Protein AF-A0A520HV69-F1 (afdb_monomer)

Radius of gyration: 28.77 Å; Cα contacts (8 Å, |Δi|>4): 321; chains: 1; bounding box: 74×54×95 Å

Structure (mmCIF, N/CA/C/O backbone):
data_AF-A0A520HV69-F1
#
_entry.id   AF-A0A520HV69-F1
#
loop_
_atom_site.group_PDB
_atom_site.id
_atom_site.type_symbol
_atom_site.label_atom_id
_atom_site.label_alt_id
_atom_site.label_comp_id
_atom_site.label_asym_id
_atom_site.label_entity_id
_atom_site.label_seq_id
_atom_site.pdbx_PDB_ins_code
_atom_site.Cartn_x
_atom_site.Cartn_y
_atom_site.Cartn_z
_atom_site.occupancy
_atom_site.B_iso_or_equiv
_atom_site.auth_seq_id
_atom_site.auth_comp_id
_atom_site.auth_asym_id
_atom_site.auth_atom_id
_atom_site.pdbx_PDB_model_num
ATOM 1 N N . MET A 1 1 ? -54.612 -39.527 77.925 1.00 41.59 1 MET A N 1
ATOM 2 C CA . MET A 1 1 ? -55.464 -39.018 76.829 1.00 41.59 1 MET A CA 1
ATOM 3 C C . MET A 1 1 ? -54.845 -37.714 76.358 1.00 41.59 1 MET A C 1
ATOM 5 O O . MET A 1 1 ? -54.619 -36.839 77.181 1.00 41.59 1 MET A O 1
ATOM 9 N N . ALA A 1 2 ? -54.404 -37.673 75.104 1.00 44.56 2 ALA A N 1
ATOM 10 C CA . ALA A 1 2 ? -53.531 -36.642 74.553 1.00 44.56 2 ALA A CA 1
ATOM 11 C C . ALA A 1 2 ? -54.328 -35.521 73.872 1.00 44.56 2 ALA A C 1
ATOM 13 O O . ALA A 1 2 ? -55.345 -35.797 73.246 1.00 44.56 2 ALA A O 1
ATOM 14 N N . ALA A 1 3 ? -53.800 -34.297 73.905 1.00 40.84 3 ALA A N 1
ATOM 15 C CA . ALA A 1 3 ? -54.051 -33.293 72.876 1.00 40.84 3 ALA A CA 1
ATOM 16 C C . ALA A 1 3 ? -52.837 -32.353 72.799 1.00 40.84 3 ALA A C 1
ATOM 18 O O . ALA A 1 3 ? -52.581 -31.576 73.715 1.00 40.84 3 ALA A O 1
ATOM 19 N N . LYS A 1 4 ? -52.053 -32.462 71.721 1.00 40.62 4 LYS A N 1
ATOM 20 C CA . LYS A 1 4 ? -51.052 -31.461 71.327 1.00 40.62 4 LYS A CA 1
ATOM 21 C C . LYS A 1 4 ? -51.631 -30.699 70.138 1.00 40.62 4 LYS A C 1
ATOM 23 O O . LYS A 1 4 ? -51.860 -31.302 69.094 1.00 40.62 4 LYS A O 1
ATOM 28 N N . SER A 1 5 ? -51.878 -29.402 70.305 1.00 41.56 5 SER A N 1
ATOM 29 C CA . SER A 1 5 ? -52.302 -28.514 69.219 1.00 41.56 5 SER A CA 1
ATOM 30 C C . SER A 1 5 ? -51.112 -28.191 68.317 1.00 41.56 5 SER A C 1
ATOM 32 O O . SER A 1 5 ? -50.115 -27.642 68.780 1.00 41.56 5 SER A O 1
ATOM 34 N N . ALA A 1 6 ? -51.218 -28.532 67.034 1.00 44.00 6 ALA A N 1
ATOM 35 C CA . ALA A 1 6 ? -50.266 -28.135 66.005 1.00 44.00 6 ALA A CA 1
ATOM 36 C C . ALA A 1 6 ? -50.720 -26.805 65.384 1.00 44.00 6 ALA A C 1
ATOM 38 O O . ALA A 1 6 ? -51.811 -26.715 64.825 1.00 44.00 6 ALA A O 1
ATOM 39 N N . PHE A 1 7 ? -49.889 -25.770 65.498 1.00 41.25 7 PHE A N 1
ATOM 40 C CA . PHE A 1 7 ? -50.081 -24.487 64.822 1.00 41.25 7 PHE A CA 1
ATOM 41 C C . PHE A 1 7 ? -49.534 -24.607 63.391 1.00 41.25 7 PHE A C 1
ATOM 43 O O . PHE A 1 7 ? -48.348 -24.873 63.204 1.00 41.25 7 PHE A O 1
ATOM 50 N N . CYS A 1 8 ? -50.391 -24.443 62.383 1.00 35.84 8 CYS A N 1
ATOM 51 C CA . CYS A 1 8 ? -49.996 -24.413 60.974 1.00 35.84 8 CYS A CA 1
ATOM 52 C C . CYS A 1 8 ? -49.743 -22.956 60.564 1.00 35.84 8 CYS A C 1
ATOM 54 O O . CYS A 1 8 ? -50.676 -22.156 60.525 1.00 35.84 8 CYS A O 1
ATOM 56 N N . LEU A 1 9 ? -48.488 -22.604 60.275 1.00 42.06 9 LEU A N 1
ATOM 57 C CA . LEU A 1 9 ? -48.132 -21.314 59.685 1.00 42.06 9 LEU A CA 1
ATOM 58 C C . LEU A 1 9 ? -48.321 -21.410 58.163 1.00 42.06 9 LEU A C 1
ATOM 60 O O . LEU A 1 9 ? -47.568 -22.107 57.487 1.00 42.06 9 LEU A O 1
ATOM 64 N N . ILE A 1 10 ? -49.328 -20.726 57.621 1.00 47.38 10 ILE A N 1
ATOM 65 C CA . ILE A 1 10 ? -49.495 -20.565 56.171 1.00 47.38 10 ILE A CA 1
ATOM 66 C C . ILE A 1 10 ? -48.652 -19.359 55.751 1.00 47.38 10 ILE A C 1
ATOM 68 O O . ILE A 1 10 ? -48.989 -18.221 56.067 1.00 47.38 10 ILE A O 1
ATOM 72 N N . ALA A 1 11 ? -47.540 -19.612 55.062 1.00 46.84 11 ALA A N 1
ATOM 73 C CA . ALA A 1 11 ? -46.733 -18.571 54.437 1.00 46.84 11 ALA A CA 1
ATOM 74 C C . ALA A 1 11 ? -47.332 -18.222 53.065 1.00 46.84 11 ALA A C 1
ATOM 76 O O . ALA A 1 11 ? -47.240 -18.997 52.114 1.00 46.84 11 ALA A O 1
ATOM 77 N N . THR A 1 12 ? -47.971 -17.060 52.962 1.00 50.19 12 THR A N 1
ATOM 78 C CA . THR A 1 12 ? -48.458 -16.493 51.701 1.00 50.19 12 THR A CA 1
ATOM 79 C C . THR A 1 12 ? -47.294 -15.876 50.922 1.00 50.19 12 THR A C 1
ATOM 81 O O . THR A 1 12 ? -46.752 -14.840 51.303 1.00 50.19 12 THR A O 1
ATOM 84 N N . LEU A 1 13 ? -46.907 -16.512 49.813 1.00 45.88 13 LEU A N 1
ATOM 85 C CA . LEU A 1 13 ? -45.966 -15.953 48.840 1.00 45.88 13 LEU A CA 1
ATOM 86 C C . LEU A 1 13 ? -46.672 -14.851 48.027 1.00 45.88 13 LEU A C 1
ATOM 88 O O . LEU A 1 13 ? -47.552 -15.142 47.217 1.00 45.88 13 LEU A O 1
ATOM 92 N N . LEU A 1 14 ? -46.290 -13.588 48.223 1.00 50.81 14 LEU A N 1
ATOM 93 C CA . LEU A 1 14 ? -46.675 -12.490 47.332 1.00 50.81 14 LEU A CA 1
ATOM 94 C C . LEU A 1 14 ? -45.776 -12.515 46.088 1.00 50.81 14 LEU A C 1
ATOM 96 O O . LEU A 1 14 ? -44.613 -12.126 46.148 1.00 50.81 14 LEU A O 1
ATOM 100 N N . ALA A 1 15 ? -46.319 -12.973 44.961 1.00 54.28 15 ALA A N 1
ATOM 101 C CA . ALA A 1 15 ? -45.674 -12.849 43.658 1.00 54.28 15 ALA A CA 1
ATOM 102 C C . ALA A 1 15 ? -45.823 -11.406 43.148 1.00 54.28 15 ALA A C 1
ATOM 104 O O . ALA A 1 15 ? -46.900 -10.994 42.719 1.00 54.28 15 ALA A O 1
ATOM 105 N N . SER A 1 16 ? -44.747 -10.622 43.205 1.00 55.72 16 SER A N 1
ATOM 106 C CA . SER A 1 16 ? -44.674 -9.304 42.577 1.00 55.72 16 SER A CA 1
ATOM 107 C C . SER A 1 16 ? -44.367 -9.454 41.085 1.00 55.72 16 SER A C 1
ATOM 109 O O . SER A 1 16 ? -43.261 -9.807 40.681 1.00 55.72 16 SER A O 1
ATOM 111 N N . THR A 1 17 ? -45.351 -9.177 40.231 1.00 58.78 17 THR A N 1
ATOM 112 C CA . THR A 1 17 ? -45.145 -9.055 38.783 1.00 58.78 17 THR A CA 1
ATOM 113 C C . THR A 1 17 ? -44.530 -7.691 38.478 1.00 58.78 17 THR A C 1
ATOM 115 O O . THR A 1 17 ? -45.244 -6.697 38.340 1.00 58.78 17 THR A O 1
ATOM 118 N N . ALA A 1 18 ? -43.201 -7.618 38.404 1.00 63.69 18 ALA A N 1
ATOM 119 C CA . ALA A 1 18 ? -42.524 -6.444 37.865 1.00 63.69 18 ALA A CA 1
ATOM 120 C C . ALA A 1 18 ? -42.706 -6.402 36.332 1.00 63.69 18 ALA A C 1
ATOM 122 O O . ALA A 1 18 ? -42.534 -7.435 35.679 1.00 63.69 18 ALA A O 1
ATOM 123 N N . PRO A 1 19 ? -43.044 -5.248 35.729 1.00 60.81 19 PRO A N 1
ATOM 124 C CA . PRO A 1 19 ? -43.100 -5.128 34.280 1.00 60.81 19 PRO A CA 1
ATOM 125 C C . PRO A 1 19 ? -41.678 -5.233 33.716 1.00 60.81 19 PRO A C 1
ATOM 127 O O . PRO A 1 19 ? -40.784 -4.476 34.094 1.00 60.81 19 PRO A O 1
ATOM 130 N N . ALA A 1 20 ? -41.462 -6.187 32.812 1.00 60.44 20 ALA A N 1
ATOM 131 C CA . ALA A 1 20 ? -40.220 -6.301 32.063 1.00 60.44 20 ALA A CA 1
ATOM 132 C C . ALA A 1 20 ? -40.137 -5.139 31.062 1.00 60.44 20 ALA A C 1
ATOM 134 O O . ALA A 1 20 ? -40.767 -5.160 30.006 1.00 60.44 20 ALA A O 1
ATOM 135 N N . ILE A 1 21 ? -39.376 -4.100 31.406 1.00 65.12 21 ILE A N 1
ATOM 136 C CA . ILE A 1 21 ? -38.996 -3.055 30.457 1.00 65.12 21 ILE A CA 1
ATOM 137 C C . ILE A 1 21 ? -37.977 -3.688 29.506 1.00 65.12 21 ILE A C 1
ATOM 139 O O . ILE A 1 21 ? -36.861 -4.009 29.914 1.00 65.12 21 ILE A O 1
ATOM 143 N N . ALA A 1 22 ? -38.371 -3.906 28.251 1.00 57.81 22 ALA A N 1
ATOM 144 C CA . ALA A 1 22 ? -37.464 -4.364 27.208 1.00 57.81 22 ALA A CA 1
ATOM 145 C C . ALA A 1 22 ? -36.341 -3.329 27.037 1.00 57.81 22 ALA A C 1
ATOM 147 O O . ALA A 1 22 ? -36.571 -2.219 26.556 1.00 57.81 22 ALA A O 1
ATOM 148 N N . GLN A 1 23 ? -35.127 -3.677 27.464 1.00 62.50 23 GLN A N 1
ATOM 149 C CA . GLN A 1 23 ? -33.943 -2.876 27.189 1.00 62.50 23 GLN A CA 1
ATOM 150 C C . GLN A 1 23 ? -33.673 -2.948 25.686 1.00 62.50 23 GLN A C 1
ATOM 152 O O . GLN A 1 23 ? -33.268 -3.987 25.169 1.00 62.50 23 GLN A O 1
ATOM 157 N N . THR A 1 24 ? -33.911 -1.853 24.965 1.00 60.47 24 THR A N 1
ATOM 158 C CA . THR A 1 24 ? -33.401 -1.702 23.603 1.00 60.47 24 THR A CA 1
ATOM 159 C C . THR A 1 24 ? -31.881 -1.747 23.683 1.00 60.47 24 THR A C 1
ATOM 161 O O . THR A 1 24 ? -31.271 -0.826 24.231 1.00 60.47 24 THR A O 1
ATOM 164 N N . SER A 1 25 ? -31.265 -2.824 23.191 1.00 67.62 25 SER A N 1
ATOM 165 C CA . SER A 1 25 ? -29.809 -2.908 23.109 1.00 67.62 25 SER A CA 1
ATOM 166 C C . SER A 1 25 ? -29.291 -1.690 22.336 1.00 67.62 25 SER A C 1
ATOM 168 O O . SER A 1 25 ? -29.825 -1.398 21.259 1.00 67.62 25 SER A O 1
ATOM 170 N N . PRO A 1 26 ? -28.297 -0.947 22.856 1.00 65.81 26 PRO A N 1
ATOM 171 C CA . PRO A 1 26 ? -27.706 0.144 22.100 1.00 65.81 26 PRO A CA 1
ATOM 172 C C . PRO A 1 26 ? -27.184 -0.413 20.773 1.00 65.81 26 PRO A C 1
ATOM 174 O O . PRO A 1 26 ? -26.524 -1.453 20.739 1.00 65.81 26 PRO A O 1
ATOM 177 N N . ARG A 1 27 ? -27.524 0.261 19.667 1.00 61.12 27 ARG A N 1
ATOM 178 C CA . ARG A 1 27 ? -27.014 -0.085 18.338 1.00 61.12 27 ARG A CA 1
ATOM 179 C C . ARG A 1 27 ? -25.490 -0.063 18.411 1.00 61.12 27 ARG A C 1
ATOM 181 O O . ARG A 1 27 ? -24.919 0.971 18.753 1.00 61.12 27 ARG A O 1
ATOM 188 N N . ALA A 1 28 ? -24.856 -1.197 18.119 1.00 65.81 28 ALA A N 1
ATOM 189 C CA . ALA A 1 28 ? -23.404 -1.269 18.070 1.00 65.81 28 ALA A CA 1
ATOM 190 C C . ALA A 1 28 ? -22.884 -0.198 17.092 1.00 65.81 28 ALA A C 1
ATOM 192 O O . ALA A 1 28 ? -23.477 -0.031 16.016 1.00 65.81 28 ALA A O 1
ATOM 193 N N . PRO A 1 29 ? -21.835 0.560 17.459 1.00 69.38 29 PRO A N 1
ATOM 194 C CA . PRO A 1 29 ? -21.239 1.533 16.555 1.00 69.38 29 PRO A CA 1
ATOM 195 C C . PRO A 1 29 ? -20.810 0.828 15.265 1.00 69.38 29 PRO A C 1
ATOM 197 O O . PRO A 1 29 ? -20.297 -0.291 15.304 1.00 69.38 29 PRO A O 1
ATOM 200 N N . SER A 1 30 ? -21.060 1.460 14.116 1.00 79.38 30 SER A N 1
ATOM 201 C CA . SER A 1 30 ? -20.649 0.905 12.828 1.00 79.38 30 SER A CA 1
ATOM 202 C C . SER A 1 30 ? -19.134 0.756 12.794 1.00 79.38 30 SER A C 1
ATOM 204 O O . SER A 1 30 ? -18.410 1.707 13.083 1.00 79.38 30 SER A O 1
ATOM 206 N N . THR A 1 31 ? -18.660 -0.411 12.380 1.00 85.12 31 THR A N 1
ATOM 207 C CA . THR A 1 31 ? -17.238 -0.671 12.119 1.00 85.12 31 THR A CA 1
ATOM 208 C C . THR A 1 31 ? -16.837 -0.288 10.694 1.00 85.12 31 THR A C 1
ATOM 210 O O . THR A 1 31 ? -15.764 -0.667 10.236 1.00 85.12 31 THR A O 1
ATOM 213 N N . ASP A 1 32 ? -17.713 0.410 9.969 1.00 93.94 32 ASP A N 1
ATOM 214 C CA . ASP A 1 32 ? -17.461 0.836 8.599 1.00 93.94 32 ASP A CA 1
ATOM 215 C C . ASP A 1 32 ? -16.426 1.957 8.560 1.00 93.94 32 ASP A C 1
ATOM 217 O O . ASP A 1 32 ? -16.482 2.907 9.342 1.00 93.94 32 ASP A O 1
ATOM 221 N N . LEU A 1 33 ? -15.506 1.855 7.606 1.00 95.25 33 LEU A N 1
ATOM 222 C CA . LEU A 1 33 ? -14.480 2.857 7.379 1.00 95.25 33 LEU A CA 1
ATOM 223 C C . LEU A 1 33 ? -15.044 4.053 6.610 1.00 95.25 33 LEU A C 1
ATOM 225 O O . LEU A 1 33 ? -15.752 3.920 5.603 1.00 95.25 33 LEU A O 1
ATOM 229 N N . THR A 1 34 ? -14.651 5.247 7.035 1.00 95.50 34 THR A N 1
ATOM 230 C CA . THR A 1 34 ? -14.945 6.512 6.360 1.00 95.50 34 THR A CA 1
ATOM 231 C C . THR A 1 34 ? -13.661 7.237 5.999 1.00 95.50 34 THR A C 1
ATOM 233 O O . THR A 1 34 ? -12.704 7.212 6.761 1.00 95.50 34 THR A O 1
ATOM 236 N N . LEU A 1 35 ? -13.626 7.889 4.836 1.00 96.81 35 LEU A N 1
ATOM 237 C CA . LEU A 1 35 ? -12.530 8.791 4.492 1.00 96.81 35 LEU A CA 1
ATOM 238 C C . LEU A 1 35 ? -12.720 10.106 5.253 1.00 96.81 35 LEU A C 1
ATOM 240 O O . LEU A 1 35 ? -13.784 10.717 5.148 1.00 96.81 35 LEU A O 1
ATOM 244 N N . ASN A 1 36 ? -11.700 10.546 5.982 1.00 95.75 36 ASN A N 1
ATOM 245 C CA . ASN A 1 36 ? -11.765 11.774 6.766 1.00 95.75 36 ASN A CA 1
ATOM 246 C C . ASN A 1 36 ? -11.154 12.985 6.047 1.00 95.75 36 ASN A C 1
ATOM 248 O O . ASN A 1 36 ? -10.586 12.879 4.958 1.00 95.75 36 ASN A O 1
ATOM 252 N N . ALA A 1 37 ? -11.243 14.155 6.684 1.00 95.88 37 ALA A N 1
ATOM 253 C CA . ALA A 1 37 ? -10.727 15.410 6.136 1.00 95.88 37 ALA A CA 1
ATOM 254 C C . ALA A 1 37 ? -9.195 15.435 5.972 1.00 95.88 37 ALA A C 1
ATOM 256 O O . ALA A 1 37 ? -8.684 16.153 5.117 1.00 95.88 37 ALA A O 1
ATOM 257 N N . ALA A 1 38 ? -8.462 14.639 6.757 1.00 95.69 38 ALA A N 1
ATOM 258 C CA . ALA A 1 38 ? -7.017 14.466 6.611 1.00 95.69 38 ALA A CA 1
ATOM 259 C C . ALA A 1 38 ? -6.647 13.494 5.470 1.00 95.69 38 ALA A C 1
ATOM 261 O O . ALA A 1 38 ? -5.472 13.328 5.143 1.00 95.69 38 ALA A O 1
ATOM 262 N N . GLY A 1 39 ? -7.641 12.868 4.833 1.00 96.38 39 GLY A N 1
ATOM 263 C CA . GLY A 1 39 ? -7.466 12.055 3.641 1.00 96.38 39 GLY A CA 1
ATOM 264 C C . GLY A 1 39 ? -7.015 10.622 3.909 1.00 96.38 39 GLY A C 1
ATOM 265 O O . GLY A 1 39 ? -6.366 10.041 3.040 1.00 96.38 39 GLY A O 1
ATOM 266 N N . TYR A 1 40 ? -7.330 10.047 5.070 1.00 97.19 40 TYR A N 1
ATOM 267 C CA . TYR A 1 40 ? -7.136 8.622 5.365 1.00 97.19 40 TYR A CA 1
ATOM 268 C C . TYR A 1 40 ? -8.440 7.970 5.838 1.00 97.19 40 TYR A C 1
ATOM 270 O O . TYR A 1 40 ? -9.408 8.664 6.157 1.00 97.19 40 TYR A O 1
ATOM 278 N N . TYR A 1 41 ? -8.489 6.636 5.842 1.00 97.88 41 TYR A N 1
ATOM 279 C CA . TYR A 1 41 ? -9.678 5.920 6.297 1.00 97.88 41 TYR A CA 1
ATOM 280 C C . TYR A 1 41 ? -9.669 5.767 7.815 1.00 97.88 41 TYR A C 1
ATOM 282 O O . TYR A 1 41 ? -8.648 5.406 8.398 1.00 97.88 41 TYR A O 1
ATOM 290 N N . GLU A 1 42 ? -10.810 5.993 8.451 1.00 97.06 42 GLU A N 1
ATOM 291 C CA . GLU A 1 42 ? -10.991 5.858 9.892 1.00 97.06 42 GLU A CA 1
ATOM 292 C C . GLU A 1 42 ? -12.285 5.123 10.238 1.00 97.06 42 GLU A C 1
ATOM 294 O O . GLU A 1 42 ? -13.290 5.229 9.536 1.00 97.06 42 GLU A O 1
ATOM 299 N N . ALA A 1 43 ? -12.233 4.375 11.330 1.00 95.94 43 ALA A N 1
ATOM 300 C CA . ALA A 1 43 ? -13.348 3.747 12.022 1.00 95.94 43 ALA A CA 1
ATOM 301 C C . ALA A 1 43 ? -13.036 3.770 13.533 1.00 95.94 43 ALA A C 1
ATOM 303 O O . ALA A 1 43 ? -11.899 4.068 13.921 1.00 95.94 43 ALA A O 1
ATOM 304 N N . PRO A 1 44 ? -13.999 3.460 14.421 1.00 94.38 44 PRO A N 1
ATOM 305 C CA . PRO A 1 44 ? -13.711 3.338 15.845 1.00 94.38 44 PRO A CA 1
ATOM 306 C C . PRO A 1 44 ? -12.499 2.426 16.102 1.00 94.38 44 PRO A C 1
ATOM 308 O O . PRO A 1 44 ? -12.508 1.254 15.736 1.00 94.38 44 PRO A O 1
ATOM 311 N N . ALA A 1 45 ? -11.458 2.988 16.725 1.00 92.31 45 ALA A N 1
ATOM 312 C CA . ALA A 1 45 ? -10.192 2.321 17.043 1.00 92.31 45 ALA A CA 1
ATOM 313 C C . ALA A 1 45 ? -9.395 1.749 15.848 1.00 92.31 45 ALA A C 1
ATOM 315 O O . ALA A 1 45 ? -8.522 0.910 16.070 1.00 92.31 45 ALA A O 1
ATOM 316 N N . ALA A 1 46 ? -9.641 2.200 14.614 1.00 94.56 46 ALA A N 1
ATOM 317 C CA . ALA A 1 46 ? -8.883 1.769 13.441 1.00 94.56 46 ALA A CA 1
ATOM 318 C C . ALA A 1 46 ? -8.640 2.920 12.456 1.00 94.56 46 ALA A C 1
ATOM 320 O O . ALA A 1 46 ? -9.563 3.652 12.095 1.00 94.56 46 ALA A O 1
ATOM 321 N N . ASN A 1 47 ? -7.410 3.044 11.961 1.00 96.88 47 ASN A N 1
ATOM 322 C CA . ASN A 1 47 ? -7.053 3.946 10.873 1.00 96.88 47 ASN A CA 1
ATOM 323 C C . ASN A 1 47 ? -6.257 3.192 9.810 1.00 96.88 47 ASN A C 1
ATOM 325 O O . ASN A 1 47 ? -5.355 2.424 10.137 1.00 96.88 47 ASN A O 1
ATOM 329 N N . VAL A 1 48 ? -6.556 3.457 8.540 1.00 97.19 48 VAL A N 1
ATOM 330 C CA . VAL A 1 48 ? -5.758 2.982 7.406 1.00 97.19 48 VAL A CA 1
ATOM 331 C C . VAL A 1 48 ? -5.224 4.193 6.662 1.00 97.19 48 VAL A C 1
ATOM 333 O O . VAL A 1 48 ? -5.964 4.921 5.994 1.00 97.19 48 VAL A O 1
ATOM 336 N N . LEU A 1 49 ? -3.924 4.416 6.813 1.00 97.38 49 LEU A N 1
ATOM 337 C CA . LEU A 1 49 ? -3.191 5.488 6.165 1.00 97.38 49 LEU A CA 1
ATOM 338 C C . LEU A 1 49 ? -2.683 4.939 4.837 1.00 97.38 49 LEU A C 1
ATOM 340 O O . LEU A 1 49 ? -2.085 3.872 4.786 1.00 97.38 49 LEU A O 1
ATOM 344 N N . VAL A 1 50 ? -2.937 5.655 3.748 1.00 97.38 50 VAL A N 1
ATOM 345 C CA . VAL A 1 50 ? -2.495 5.246 2.411 1.00 97.38 50 VAL A CA 1
ATOM 346 C C . VAL A 1 50 ? -1.609 6.352 1.894 1.00 97.38 50 VAL A C 1
ATOM 348 O O . VAL A 1 50 ? -2.115 7.369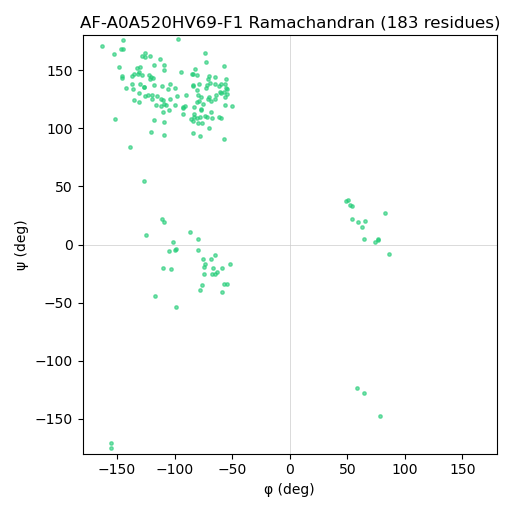 1.419 1.00 97.38 50 VAL A O 1
ATOM 351 N N . PHE A 1 51 ? -0.300 6.168 2.059 1.00 95.94 51 PHE A N 1
ATOM 352 C CA . PHE A 1 51 ? 0.749 7.131 1.731 1.00 95.94 51 PHE A CA 1
ATOM 353 C C . PHE A 1 51 ? 0.463 8.515 2.340 1.00 95.94 51 PHE A C 1
ATOM 355 O O . PHE A 1 51 ? 0.648 9.547 1.699 1.00 95.94 51 PHE A O 1
ATOM 362 N N . SER A 1 52 ? -0.074 8.531 3.566 1.00 94.62 52 SER A N 1
ATOM 363 C CA . SER A 1 52 ? -0.299 9.765 4.336 1.00 94.62 52 SER A CA 1
ATOM 364 C C . SER A 1 52 ? 1.009 10.330 4.890 1.00 94.62 52 SER A C 1
ATOM 366 O O . SER A 1 52 ? 1.114 11.529 5.122 1.00 94.62 52 SER A O 1
ATOM 368 N N . ASN A 1 53 ? 1.998 9.455 5.071 1.00 89.19 53 ASN A N 1
ATOM 369 C CA . ASN A 1 53 ? 3.384 9.792 5.339 1.00 89.19 53 ASN A CA 1
ATOM 370 C C . ASN A 1 53 ? 4.210 9.451 4.097 1.00 89.19 53 ASN A C 1
ATOM 372 O O . ASN A 1 53 ? 3.868 8.527 3.355 1.00 89.19 53 ASN A O 1
ATOM 376 N N . TRP A 1 54 ? 5.293 10.190 3.877 1.00 86.62 54 TRP A N 1
ATOM 377 C CA . TRP A 1 54 ? 6.274 9.876 2.849 1.00 86.62 54 TRP A CA 1
ATOM 378 C C . TRP A 1 54 ? 7.668 10.267 3.326 1.00 86.62 54 TRP A C 1
ATOM 380 O O . TRP A 1 54 ? 7.836 11.287 3.992 1.00 86.62 54 TRP A O 1
ATOM 390 N N . TYR A 1 55 ? 8.656 9.458 2.966 1.00 76.12 55 TYR A N 1
ATOM 391 C CA . TYR A 1 55 ? 10.069 9.747 3.163 1.00 76.12 55 TYR A CA 1
ATOM 392 C C . TYR A 1 55 ? 10.766 9.763 1.801 1.00 76.12 55 TYR A C 1
ATOM 394 O O . TYR A 1 55 ? 10.429 8.980 0.913 1.00 76.12 55 TYR A O 1
ATOM 402 N N . ASP A 1 56 ? 11.742 10.646 1.620 1.00 65.81 56 ASP A N 1
ATOM 403 C CA . ASP A 1 56 ? 12.604 10.673 0.444 1.00 65.81 56 ASP A CA 1
ATOM 404 C C . ASP A 1 56 ? 14.093 10.619 0.835 1.00 65.81 56 ASP A C 1
ATOM 406 O O . ASP A 1 56 ? 14.490 10.817 1.987 1.00 65.81 56 ASP A O 1
ATOM 410 N N . GLY A 1 57 ? 14.937 10.252 -0.131 1.00 67.00 57 GLY A N 1
ATOM 411 C CA . GLY A 1 57 ? 16.392 10.275 0.024 1.00 67.00 57 GLY A CA 1
ATOM 412 C C . GLY A 1 57 ? 16.944 9.306 1.079 1.00 67.00 57 GLY A C 1
ATOM 413 O O . GLY A 1 57 ? 16.692 8.105 1.037 1.00 67.00 57 GLY A O 1
ATOM 414 N N . LEU A 1 58 ? 17.756 9.831 2.003 1.00 65.12 58 LEU A N 1
ATOM 415 C CA . LEU A 1 58 ? 18.570 9.054 2.955 1.00 65.12 58 LEU A CA 1
ATOM 416 C C . LEU A 1 58 ? 17.754 8.305 4.023 1.00 65.12 58 LEU A C 1
ATOM 418 O O . LEU A 1 58 ? 18.296 7.447 4.713 1.00 65.12 58 LEU A O 1
ATOM 422 N N . PHE A 1 59 ? 16.464 8.615 4.145 1.00 68.19 59 PHE A N 1
ATOM 423 C CA . PHE A 1 59 ? 15.542 8.023 5.115 1.00 68.19 59 PHE A CA 1
ATOM 424 C C . PHE A 1 59 ? 14.497 7.124 4.443 1.00 68.19 59 PHE A C 1
ATOM 426 O O . PHE A 1 59 ? 13.449 6.832 5.021 1.00 68.19 59 PHE A O 1
ATOM 433 N N . ALA A 1 60 ? 14.811 6.637 3.237 1.00 65.31 60 ALA A N 1
ATOM 434 C CA . ALA A 1 60 ? 14.032 5.653 2.486 1.00 65.31 60 ALA A CA 1
ATOM 435 C C . ALA A 1 60 ? 13.680 4.382 3.285 1.00 65.31 60 ALA A C 1
ATOM 437 O O . ALA A 1 60 ? 12.775 3.635 2.920 1.00 65.31 60 ALA A O 1
ATOM 438 N N . ASP A 1 61 ? 14.383 4.150 4.392 1.00 66.25 61 ASP A N 1
ATOM 439 C CA . ASP A 1 61 ? 14.200 2.997 5.257 1.00 66.25 61 ASP A CA 1
ATOM 440 C C . ASP A 1 61 ? 13.564 3.324 6.616 1.00 66.25 61 ASP A C 1
ATOM 442 O O . ASP A 1 61 ? 13.652 2.544 7.554 1.00 66.25 61 ASP A O 1
ATOM 446 N N . SER A 1 62 ? 12.885 4.468 6.753 1.00 73.81 62 SER A N 1
ATOM 447 C CA . SER A 1 62 ? 12.245 4.858 8.028 1.00 73.81 62 SER A CA 1
ATOM 448 C C . SER A 1 62 ? 11.109 3.924 8.468 1.00 73.81 62 SER A C 1
ATOM 450 O O . SER A 1 62 ? 10.573 4.078 9.560 1.00 73.81 62 SER A O 1
ATOM 452 N N . LYS A 1 63 ? 10.692 2.997 7.597 1.00 78.56 63 LYS A N 1
ATOM 453 C CA . LYS A 1 63 ? 9.598 2.035 7.794 1.00 78.56 63 LYS A CA 1
ATOM 454 C C . LYS A 1 63 ? 8.232 2.647 8.183 1.00 78.56 63 LYS A C 1
ATOM 456 O O . LYS A 1 63 ? 7.390 1.951 8.741 1.00 78.56 63 LYS A O 1
ATOM 461 N N . ILE A 1 64 ? 8.001 3.930 7.878 1.00 83.12 64 ILE A N 1
ATOM 462 C CA . ILE A 1 64 ? 6.785 4.704 8.219 1.00 83.12 64 ILE A CA 1
ATOM 463 C C . ILE A 1 64 ? 6.132 5.376 6.991 1.00 83.12 64 ILE A C 1
ATOM 465 O O . ILE A 1 64 ? 5.991 6.596 6.932 1.00 83.12 64 ILE A O 1
ATOM 469 N N . SER A 1 65 ? 5.812 4.596 5.958 1.00 89.25 65 SER A N 1
ATOM 470 C CA . SER A 1 65 ? 5.154 5.070 4.726 1.00 89.25 65 SER A CA 1
ATOM 471 C C . SER A 1 65 ? 4.392 3.920 4.054 1.00 89.25 65 SER A C 1
ATOM 473 O O . SER A 1 65 ? 4.339 2.814 4.590 1.00 89.25 65 SER A O 1
ATOM 475 N N . GLY A 1 66 ? 3.824 4.158 2.873 1.00 93.69 66 GLY A N 1
ATOM 476 C CA . GLY A 1 66 ? 3.033 3.185 2.123 1.00 93.69 66 GLY A CA 1
ATOM 477 C C . GLY A 1 66 ? 1.623 3.050 2.686 1.00 93.69 66 GLY A C 1
ATOM 478 O O . GLY A 1 66 ? 1.046 4.020 3.183 1.00 93.69 66 GLY A O 1
ATOM 479 N N . VAL A 1 67 ? 1.048 1.852 2.604 1.00 96.44 67 VAL A N 1
ATOM 480 C CA . VAL A 1 67 ? -0.152 1.513 3.378 1.00 96.44 67 VAL A CA 1
ATOM 481 C C . VAL A 1 67 ? 0.252 1.167 4.806 1.00 96.44 67 VAL A C 1
ATOM 483 O O . VAL A 1 67 ? 1.128 0.332 5.032 1.00 96.44 67 VAL A O 1
ATOM 486 N N . GLU A 1 68 ? -0.409 1.808 5.761 1.00 95.31 68 GLU A N 1
ATOM 487 C CA . GLU A 1 68 ? -0.169 1.644 7.188 1.00 95.31 68 GLU A CA 1
ATOM 488 C C . GLU A 1 68 ? -1.494 1.441 7.915 1.00 95.31 68 GLU A C 1
ATOM 490 O O . GLU A 1 68 ? -2.519 2.018 7.540 1.00 95.31 68 GLU A O 1
ATOM 495 N N . ILE A 1 69 ? -1.470 0.639 8.976 1.00 94.75 69 ILE A N 1
ATOM 496 C CA . ILE A 1 69 ? -2.646 0.367 9.799 1.00 94.75 69 ILE A CA 1
ATOM 497 C C . ILE A 1 69 ? -2.325 0.738 11.240 1.00 94.75 69 ILE A C 1
ATOM 499 O O . ILE A 1 69 ? -1.314 0.304 11.798 1.00 94.75 69 ILE A O 1
ATOM 503 N N . ILE A 1 70 ? -3.200 1.544 11.835 1.00 93.50 70 ILE A N 1
ATOM 504 C CA . ILE A 1 70 ? -3.202 1.847 13.262 1.00 93.50 70 ILE A CA 1
ATOM 505 C C . ILE A 1 70 ? -4.448 1.208 13.858 1.00 93.50 70 ILE A C 1
ATOM 507 O O . ILE A 1 70 ? -5.556 1.474 13.398 1.00 93.50 70 ILE A O 1
ATOM 511 N N . GLN A 1 71 ? -4.273 0.381 14.879 1.00 91.25 71 GLN A N 1
ATOM 512 C CA . GLN A 1 71 ? -5.358 -0.256 15.609 1.00 91.25 71 GLN A CA 1
ATOM 513 C C . GLN A 1 71 ? -5.196 0.049 17.096 1.00 91.25 71 GLN A C 1
ATOM 515 O O . GLN A 1 71 ? -4.131 -0.152 17.666 1.00 91.25 71 GLN A O 1
ATOM 520 N N . GLN A 1 72 ? -6.256 0.559 17.727 1.00 91.00 72 GLN A N 1
ATOM 521 C CA . GLN A 1 72 ? -6.274 0.919 19.153 1.00 91.00 72 GLN A CA 1
ATOM 522 C C . GLN A 1 72 ? -5.138 1.875 19.571 1.00 91.00 72 GLN A C 1
ATOM 524 O O . GLN A 1 72 ? -4.659 1.825 20.697 1.00 91.00 72 GLN A O 1
ATOM 529 N N . GLY A 1 73 ? -4.736 2.775 18.668 1.00 90.38 73 GLY A N 1
ATOM 530 C CA . GLY A 1 73 ? -3.656 3.739 18.900 1.00 90.38 73 GLY A CA 1
ATOM 531 C C . GLY A 1 73 ? -2.254 3.211 18.588 1.00 90.38 73 GLY A C 1
ATOM 532 O O . GLY A 1 73 ? -1.324 4.009 18.521 1.00 90.38 73 GLY A O 1
ATOM 533 N N . GLU A 1 74 ? -2.109 1.916 18.309 1.00 90.12 74 GLU A N 1
ATOM 534 C CA . GLU A 1 74 ? -0.832 1.288 17.977 1.00 90.12 74 GLU A CA 1
ATOM 535 C C . GLU A 1 74 ? -0.686 1.105 16.467 1.00 90.12 74 GLU A C 1
ATOM 537 O O . GLU A 1 74 ? -1.609 0.648 15.790 1.00 90.12 74 GLU A O 1
ATOM 542 N N . ARG A 1 75 ? 0.481 1.449 15.913 1.00 90.69 75 ARG A N 1
ATOM 543 C CA . ARG A 1 75 ? 0.792 1.152 14.509 1.00 90.69 75 ARG A CA 1
ATOM 544 C C . ARG A 1 75 ? 1.160 -0.319 14.405 1.00 90.69 75 ARG A C 1
ATOM 546 O O . ARG A 1 75 ? 2.151 -0.750 14.979 1.00 90.69 75 ARG A O 1
ATOM 553 N N . ILE A 1 76 ? 0.360 -1.070 13.663 1.00 90.19 76 ILE A N 1
ATOM 554 C CA . ILE A 1 76 ? 0.460 -2.528 13.589 1.00 90.19 76 ILE A CA 1
ATOM 555 C C . ILE A 1 76 ? 0.962 -3.029 12.237 1.00 90.19 76 ILE A C 1
ATOM 557 O O . ILE A 1 76 ? 1.437 -4.156 12.148 1.00 90.19 76 ILE A O 1
ATOM 561 N N . ALA A 1 77 ? 0.856 -2.207 11.191 1.00 91.19 77 ALA A N 1
ATOM 562 C CA . ALA A 1 77 ? 1.355 -2.528 9.864 1.00 91.19 77 ALA A CA 1
ATOM 563 C C . ALA A 1 77 ? 1.882 -1.279 9.157 1.00 91.19 77 ALA A C 1
ATOM 565 O O . ALA A 1 77 ? 1.315 -0.195 9.333 1.00 91.19 77 ALA A O 1
ATOM 566 N N . THR A 1 78 ? 2.934 -1.430 8.356 1.00 90.94 78 THR A N 1
ATOM 567 C CA . THR A 1 78 ? 3.583 -0.353 7.596 1.00 90.94 78 THR A CA 1
ATOM 568 C C . THR A 1 78 ? 4.091 -0.835 6.237 1.00 90.94 78 THR A C 1
ATOM 570 O O . THR A 1 78 ? 4.018 -2.017 5.898 1.00 90.94 78 THR A O 1
ATOM 573 N N . ASN A 1 79 ? 4.627 0.099 5.449 1.00 89.69 79 ASN A N 1
ATOM 574 C CA . ASN A 1 79 ? 5.379 -0.144 4.218 1.00 89.69 79 ASN A CA 1
ATOM 575 C C . ASN A 1 79 ? 4.626 -0.821 3.080 1.00 89.69 79 ASN A C 1
ATOM 577 O O . ASN A 1 79 ? 5.292 -1.205 2.122 1.00 89.69 79 ASN A O 1
ATOM 581 N N . GLY A 1 80 ? 3.291 -0.881 3.137 1.00 93.75 80 GLY A N 1
ATOM 582 C CA . GLY A 1 80 ? 2.451 -1.456 2.088 1.00 93.75 80 GLY A CA 1
ATOM 583 C C . GLY A 1 80 ? 2.669 -0.797 0.728 1.00 93.75 80 GLY A C 1
ATOM 584 O O . GLY A 1 80 ? 2.007 0.191 0.410 1.00 93.75 80 GLY A O 1
ATOM 585 N N . ASP A 1 81 ? 3.599 -1.339 -0.051 1.00 94.31 81 ASP A N 1
ATOM 586 C CA . ASP A 1 81 ? 4.036 -0.855 -1.359 1.00 94.31 81 ASP A CA 1
ATOM 587 C C . ASP A 1 81 ? 4.793 -1.964 -2.113 1.00 94.31 81 ASP A C 1
ATOM 589 O O . ASP A 1 81 ? 5.127 -3.004 -1.537 1.00 94.31 81 ASP A O 1
ATOM 593 N N . ILE A 1 82 ? 5.091 -1.755 -3.398 1.00 94.44 82 ILE A N 1
ATOM 594 C CA . ILE A 1 82 ? 6.006 -2.629 -4.132 1.00 94.44 82 ILE A CA 1
ATOM 595 C C . ILE A 1 82 ? 7.434 -2.414 -3.623 1.00 94.44 82 ILE A C 1
ATOM 597 O O . ILE A 1 82 ? 7.964 -1.307 -3.659 1.00 94.44 82 ILE A O 1
ATOM 601 N N . ARG A 1 83 ? 8.080 -3.503 -3.210 1.00 91.75 83 ARG A N 1
ATOM 602 C CA . ARG A 1 83 ? 9.492 -3.579 -2.826 1.00 91.75 83 ARG A CA 1
ATOM 603 C C . ARG A 1 83 ? 10.240 -4.521 -3.760 1.00 91.75 83 ARG A C 1
ATOM 605 O O . ARG A 1 83 ? 9.640 -5.412 -4.354 1.00 91.75 83 ARG A O 1
ATOM 612 N N . LEU A 1 84 ? 11.551 -4.314 -3.896 1.00 91.56 84 LEU A N 1
ATOM 613 C CA . LEU A 1 84 ? 12.427 -5.145 -4.741 1.00 91.56 84 LEU A CA 1
ATOM 614 C C . LEU A 1 84 ? 13.220 -6.202 -3.953 1.00 91.56 84 LEU A C 1
ATOM 616 O O . LEU A 1 84 ? 13.930 -7.005 -4.559 1.00 91.56 84 LEU A O 1
ATOM 620 N N . SER A 1 85 ? 13.097 -6.185 -2.627 1.00 86.25 85 SER A N 1
ATOM 621 C CA . SER A 1 85 ? 13.750 -7.093 -1.684 1.00 86.25 85 SER A CA 1
ATOM 622 C C . SER A 1 85 ? 12.719 -7.602 -0.676 1.00 86.25 85 SER A C 1
ATOM 624 O O . SER A 1 85 ? 11.749 -6.904 -0.360 1.00 86.25 85 SER A O 1
ATOM 626 N N . SER A 1 86 ? 12.937 -8.805 -0.146 1.00 78.19 86 SER A N 1
ATOM 627 C CA . SER A 1 86 ? 12.162 -9.317 0.986 1.00 78.19 86 SER A CA 1
ATOM 628 C C . SER A 1 86 ? 12.499 -8.553 2.264 1.00 78.19 86 SER A C 1
ATOM 630 O O . SER A 1 86 ? 13.648 -8.188 2.501 1.00 78.19 86 SER A O 1
ATOM 632 N N . THR A 1 87 ? 11.501 -8.353 3.114 1.00 72.06 87 THR A N 1
ATOM 633 C CA . THR A 1 87 ? 11.668 -7.757 4.444 1.00 72.06 87 THR A CA 1
ATOM 634 C C . THR A 1 87 ? 12.139 -8.806 5.462 1.00 72.06 87 THR A C 1
ATOM 636 O O . THR A 1 87 ? 11.767 -9.971 5.316 1.0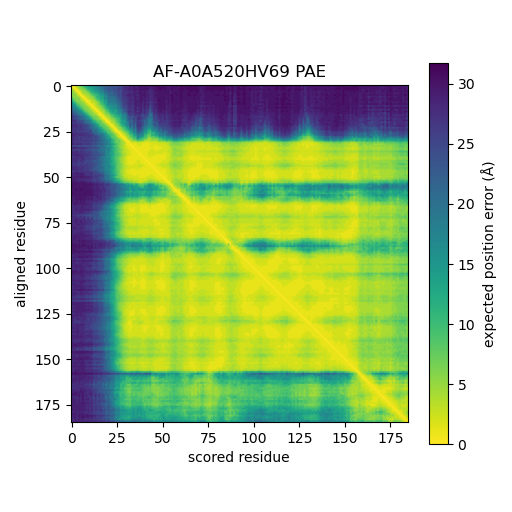0 72.06 87 THR A O 1
ATOM 639 N N . PRO A 1 88 ? 12.890 -8.426 6.516 1.00 70.81 88 PRO A N 1
ATOM 640 C CA . PRO A 1 88 ? 13.420 -7.091 6.791 1.00 70.81 88 PRO A CA 1
ATOM 641 C C . PRO A 1 88 ? 14.695 -6.818 5.979 1.00 70.81 88 PRO A C 1
ATOM 643 O O . PRO A 1 88 ? 15.616 -7.629 5.964 1.00 70.81 88 PRO A O 1
ATOM 646 N N . GLY A 1 89 ? 14.775 -5.649 5.350 1.00 69.19 89 GLY A N 1
ATOM 647 C CA . GLY A 1 89 ? 15.986 -5.189 4.672 1.00 69.19 89 GLY A CA 1
ATOM 648 C C . GLY A 1 89 ? 16.348 -3.770 5.087 1.00 69.19 89 GLY A C 1
ATOM 649 O O . GLY A 1 89 ? 15.475 -3.014 5.523 1.00 69.19 89 GLY A O 1
ATOM 650 N N . GLN A 1 90 ? 17.643 -3.455 5.008 1.00 72.88 90 GLN A N 1
ATOM 651 C CA . GLN A 1 90 ? 18.193 -2.129 5.276 1.00 72.88 90 GLN A CA 1
ATOM 652 C C . GLN A 1 90 ? 18.693 -1.528 3.970 1.00 72.88 90 GLN A C 1
ATOM 654 O O . GLN A 1 90 ? 19.378 -2.212 3.210 1.00 72.88 90 GLN A O 1
ATOM 659 N N . TRP A 1 91 ? 18.405 -0.245 3.743 1.00 75.31 91 TRP A N 1
ATOM 660 C CA . TRP A 1 91 ? 18.848 0.493 2.547 1.00 75.31 91 TRP A CA 1
ATOM 661 C C . TRP A 1 91 ? 18.256 -0.015 1.222 1.00 75.31 91 TRP A C 1
ATOM 663 O O . TRP A 1 91 ? 18.800 0.260 0.151 1.00 75.31 91 TRP A O 1
ATOM 673 N N . ASP A 1 92 ? 17.139 -0.742 1.281 1.00 80.56 92 ASP A N 1
ATOM 674 C CA . ASP A 1 92 ? 16.466 -1.246 0.088 1.00 80.56 92 ASP A CA 1
ATOM 675 C C . ASP A 1 92 ? 15.927 -0.116 -0.789 1.00 80.56 92 ASP A C 1
ATOM 677 O O . ASP A 1 92 ? 15.407 0.896 -0.311 1.00 80.56 92 ASP A O 1
ATOM 681 N N . ALA A 1 93 ? 15.990 -0.328 -2.103 1.00 83.12 93 ALA A N 1
ATOM 682 C CA . ALA A 1 93 ? 15.402 0.591 -3.063 1.00 83.12 93 ALA A CA 1
ATOM 683 C C . ALA A 1 93 ? 13.875 0.648 -2.904 1.00 83.12 93 ALA A C 1
ATOM 685 O O . ALA A 1 93 ? 13.173 -0.368 -2.958 1.00 83.12 93 ALA A O 1
ATOM 686 N N . ILE A 1 94 ? 13.353 1.865 -2.788 1.00 88.00 94 ILE A N 1
ATOM 687 C CA . ILE A 1 94 ? 11.921 2.141 -2.650 1.00 88.00 94 ILE A CA 1
ATOM 688 C C . ILE A 1 94 ? 11.379 2.785 -3.922 1.00 88.00 94 ILE A C 1
ATOM 690 O O . ILE A 1 94 ? 12.125 3.439 -4.655 1.00 88.00 94 ILE A O 1
ATOM 694 N N . GLY A 1 95 ? 10.079 2.631 -4.175 1.00 90.94 95 GLY A N 1
ATOM 695 C CA . GLY A 1 95 ? 9.416 3.412 -5.210 1.00 90.94 95 GLY A CA 1
ATOM 696 C C . GLY A 1 95 ? 9.525 4.904 -4.900 1.00 90.94 95 GLY A C 1
ATOM 697 O O . GLY A 1 95 ? 9.361 5.327 -3.760 1.00 90.94 95 GLY A O 1
ATOM 698 N N . ARG A 1 96 ? 9.792 5.728 -5.910 1.00 92.75 96 ARG A N 1
ATOM 699 C CA . ARG A 1 96 ? 9.672 7.181 -5.795 1.00 92.75 96 ARG A CA 1
ATOM 700 C C . ARG A 1 96 ? 8.200 7.561 -5.917 1.00 92.75 96 ARG A C 1
ATOM 702 O O . ARG A 1 96 ? 7.582 7.258 -6.936 1.00 92.75 96 ARG A O 1
ATOM 709 N N . LEU A 1 97 ? 7.658 8.256 -4.920 1.00 94.38 97 LEU A N 1
ATOM 710 C CA . LEU A 1 97 ? 6.317 8.835 -4.991 1.00 94.38 97 LEU A CA 1
ATOM 711 C C . LEU A 1 97 ? 6.272 9.916 -6.075 1.00 94.38 97 LEU A C 1
ATOM 713 O O . LEU A 1 97 ? 7.059 10.862 -6.055 1.00 94.38 97 LEU A O 1
ATOM 717 N N . VAL A 1 98 ? 5.341 9.768 -7.014 1.00 96.31 98 VAL A N 1
ATOM 718 C CA . VAL A 1 98 ? 5.080 10.740 -8.082 1.00 96.31 98 VAL A CA 1
ATOM 719 C C . VAL A 1 98 ? 3.892 11.612 -7.707 1.00 96.31 98 VAL A C 1
ATOM 721 O O . VAL A 1 98 ? 3.991 12.836 -7.730 1.00 96.31 98 VAL A O 1
ATOM 724 N N . ASP A 1 99 ? 2.763 10.988 -7.370 1.00 97.12 99 ASP A N 1
ATOM 725 C CA . ASP A 1 99 ? 1.579 11.698 -6.904 1.00 97.12 99 ASP A CA 1
ATOM 726 C C . ASP A 1 99 ? 0.703 10.843 -5.986 1.00 97.12 99 ASP A C 1
ATOM 728 O O . ASP A 1 99 ? 0.810 9.618 -5.920 1.00 97.12 99 ASP A O 1
ATOM 732 N N . ARG A 1 100 ? -0.188 11.531 -5.275 1.00 97.62 100 ARG A N 1
ATOM 733 C CA . ARG A 1 100 ? -1.242 10.949 -4.453 1.00 97.62 100 ARG A CA 1
ATOM 734 C C . ARG A 1 100 ? -2.531 11.713 -4.711 1.00 97.62 100 ARG A C 1
ATOM 736 O O . ARG A 1 100 ? -2.574 12.930 -4.548 1.00 97.62 100 ARG A O 1
ATOM 743 N N . LYS A 1 101 ? -3.584 11.002 -5.105 1.00 98.31 101 LYS A N 1
ATOM 744 C CA . LYS A 1 101 ? -4.885 11.566 -5.477 1.00 98.31 101 LYS A CA 1
ATOM 745 C C . LYS A 1 101 ? -5.999 10.899 -4.689 1.00 98.31 101 LYS A C 1
ATOM 747 O O . LYS A 1 101 ? -6.039 9.677 -4.579 1.00 98.31 101 LYS A O 1
ATOM 752 N N . ILE A 1 102 ? -6.914 11.716 -4.184 1.00 98.31 102 ILE A N 1
ATOM 753 C CA . ILE A 1 102 ? -8.134 11.272 -3.516 1.00 98.31 102 ILE A CA 1
ATOM 754 C C . ILE A 1 102 ? -9.309 11.617 -4.423 1.00 98.31 102 ILE A C 1
ATOM 756 O O . ILE A 1 102 ? -9.482 12.774 -4.802 1.00 98.31 102 ILE A O 1
ATOM 760 N N . ASP A 1 103 ? -10.117 10.620 -4.759 1.00 97.44 103 ASP A N 1
ATOM 761 C CA . ASP A 1 103 ? -11.400 10.828 -5.418 1.00 97.44 103 ASP A CA 1
ATOM 762 C C . ASP A 1 103 ? -12.459 11.169 -4.363 1.00 97.44 103 ASP A C 1
ATOM 764 O O . ASP A 1 103 ? -12.824 10.329 -3.543 1.00 97.44 103 ASP A O 1
ATOM 768 N N . ALA A 1 104 ? -12.963 12.403 -4.381 1.00 92.38 104 ALA A N 1
ATOM 769 C CA . ALA A 1 104 ? -13.949 12.877 -3.413 1.00 92.38 104 ALA A CA 1
ATOM 770 C C . ALA A 1 104 ? -15.320 12.186 -3.536 1.00 92.38 104 ALA A C 1
ATOM 772 O O . ALA A 1 104 ? -16.059 12.134 -2.556 1.00 92.38 104 ALA A O 1
ATOM 773 N N . ALA A 1 105 ? -15.671 11.661 -4.715 1.00 93.94 105 ALA A N 1
ATOM 774 C CA . ALA A 1 105 ? -16.958 11.008 -4.936 1.00 93.94 105 ALA A CA 1
ATOM 775 C C . ALA A 1 105 ? -16.979 9.590 -4.356 1.00 93.94 105 ALA A C 1
ATOM 777 O O . ALA A 1 105 ? -17.984 9.160 -3.791 1.00 93.94 105 ALA A O 1
ATOM 778 N N . THR A 1 106 ? -15.870 8.862 -4.489 1.00 95.31 106 THR A N 1
ATOM 779 C CA . THR A 1 106 ? -15.779 7.455 -4.063 1.00 95.31 106 THR A CA 1
ATOM 780 C C . THR A 1 106 ? -15.019 7.266 -2.751 1.00 95.31 106 THR A C 1
ATOM 782 O O . THR A 1 106 ? -15.182 6.253 -2.069 1.00 95.31 106 THR A O 1
ATOM 785 N N . GLY A 1 107 ? -14.192 8.240 -2.377 1.00 95.94 107 GLY A N 1
ATOM 786 C CA . GLY A 1 107 ? -13.229 8.150 -1.287 1.00 95.94 107 GLY A CA 1
ATOM 787 C C . GLY A 1 107 ? -11.974 7.347 -1.636 1.00 95.94 107 GLY A C 1
ATOM 788 O O . GLY A 1 107 ? -11.152 7.124 -0.753 1.00 95.94 107 GLY A O 1
ATOM 789 N N . ALA A 1 108 ? -11.817 6.893 -2.884 1.00 98.19 108 ALA A N 1
ATOM 790 C CA . ALA A 1 108 ? -10.676 6.082 -3.288 1.00 98.19 108 ALA A CA 1
ATOM 791 C C . ALA A 1 108 ? -9.375 6.896 -3.292 1.00 98.19 108 ALA A C 1
ATOM 793 O O . ALA A 1 108 ? -9.330 8.023 -3.789 1.00 98.19 108 ALA A O 1
ATOM 794 N N . ILE A 1 109 ? -8.292 6.288 -2.809 1.00 98.62 109 ILE A N 1
ATOM 795 C CA . ILE A 1 109 ? -6.958 6.898 -2.793 1.00 98.62 109 ILE A CA 1
ATOM 796 C C . ILE A 1 109 ? -6.104 6.168 -3.823 1.00 98.62 109 ILE A C 1
ATOM 798 O O . ILE A 1 109 ? -5.928 4.955 -3.725 1.00 98.62 109 ILE A O 1
ATOM 802 N N . THR A 1 110 ? -5.588 6.893 -4.814 1.00 98.69 110 THR A N 1
ATOM 803 C CA . THR A 1 110 ? -4.677 6.376 -5.845 1.00 98.69 110 THR A CA 1
ATOM 804 C C . THR A 1 110 ? -3.328 7.057 -5.704 1.00 98.69 110 THR A C 1
ATOM 806 O O . THR A 1 110 ? -3.248 8.284 -5.693 1.00 98.69 110 THR A O 1
ATOM 809 N N . VAL A 1 111 ? -2.275 6.261 -5.618 1.00 98.38 111 VAL A N 1
ATOM 810 C CA . VAL A 1 111 ? -0.898 6.717 -5.460 1.00 98.38 111 VAL A CA 1
ATOM 811 C C . VAL A 1 111 ? -0.098 6.231 -6.650 1.00 98.38 111 VAL A C 1
ATOM 813 O O . VAL A 1 111 ? -0.108 5.036 -6.936 1.00 98.38 111 VAL A O 1
ATOM 816 N N . THR A 1 112 ? 0.566 7.140 -7.355 1.00 98.44 112 THR A N 1
ATOM 817 C CA . THR A 1 112 ? 1.462 6.793 -8.459 1.00 98.44 112 THR A CA 1
ATOM 818 C C . THR A 1 112 ? 2.890 6.770 -7.954 1.00 98.44 112 THR A C 1
ATOM 820 O O . THR A 1 112 ? 3.368 7.750 -7.379 1.00 98.44 112 THR A O 1
ATOM 823 N N . LEU A 1 113 ? 3.578 5.664 -8.214 1.00 97.00 113 LEU A N 1
ATOM 824 C CA . LEU A 1 113 ? 4.971 5.453 -7.850 1.00 97.00 113 LEU A CA 1
ATOM 825 C C . LEU A 1 113 ? 5.777 5.000 -9.056 1.00 97.00 113 LEU A C 1
ATOM 827 O O . LEU A 1 113 ? 5.239 4.538 -10.070 1.00 97.00 113 LEU A O 1
ATOM 831 N N . GLU A 1 114 ? 7.092 5.138 -8.947 1.00 96.69 114 GLU A N 1
ATOM 832 C CA . GLU A 1 114 ? 7.989 4.714 -10.007 1.00 96.69 114 GLU A CA 1
ATOM 833 C C . GLU A 1 114 ? 9.343 4.231 -9.503 1.00 96.69 114 GLU A C 1
ATOM 835 O O . GLU A 1 114 ? 9.857 4.685 -8.486 1.00 96.69 114 GLU A O 1
ATOM 840 N N . TYR A 1 115 ? 9.947 3.349 -10.288 1.00 95.44 115 TYR A N 1
ATOM 841 C CA . TYR A 1 115 ? 11.351 2.986 -10.197 1.00 95.44 115 TYR A CA 1
ATOM 842 C C . TYR A 1 115 ? 12.069 3.571 -11.427 1.00 95.44 115 TYR A C 1
ATOM 844 O O . TYR A 1 115 ? 12.052 2.942 -12.493 1.00 95.44 115 TYR A O 1
ATOM 852 N N . PRO A 1 116 ? 12.665 4.782 -11.328 1.00 94.75 116 PRO A N 1
ATOM 853 C CA . PRO A 1 116 ? 13.199 5.509 -12.484 1.00 94.75 116 PRO A CA 1
ATOM 854 C C . PRO A 1 116 ? 14.269 4.735 -13.255 1.00 94.75 116 PRO A C 1
ATOM 856 O O . PRO A 1 116 ? 14.229 4.701 -14.485 1.00 94.75 116 PRO A O 1
ATOM 859 N N . ASP A 1 117 ? 15.161 4.048 -12.540 1.00 94.75 117 ASP A N 1
ATOM 860 C CA . ASP A 1 117 ? 16.258 3.264 -13.126 1.00 94.75 117 ASP A CA 1
ATOM 861 C C . ASP A 1 117 ? 15.754 2.101 -13.990 1.00 94.75 117 ASP A C 1
ATOM 863 O O . ASP A 1 117 ? 16.422 1.666 -14.926 1.00 94.75 117 ASP A O 1
ATOM 867 N N . TYR A 1 118 ? 14.530 1.643 -13.723 1.00 96.31 118 TYR A N 1
ATOM 868 C CA . TYR A 1 118 ? 13.854 0.585 -14.470 1.00 96.31 118 TYR A CA 1
ATOM 869 C C . TYR A 1 118 ? 12.809 1.128 -15.452 1.00 96.31 118 TYR A C 1
ATOM 871 O O . TYR A 1 118 ? 12.139 0.342 -16.120 1.00 96.31 118 TYR A O 1
ATOM 879 N N . LYS A 1 119 ? 12.659 2.460 -15.549 1.00 96.44 119 LYS A N 1
ATOM 880 C CA . LYS A 1 119 ? 11.639 3.156 -16.356 1.00 96.44 119 LYS A CA 1
ATOM 881 C C . LYS A 1 119 ? 10.231 2.603 -16.135 1.00 96.44 119 LYS A C 1
ATOM 883 O O . LYS A 1 119 ? 9.441 2.506 -17.071 1.00 96.44 119 LYS 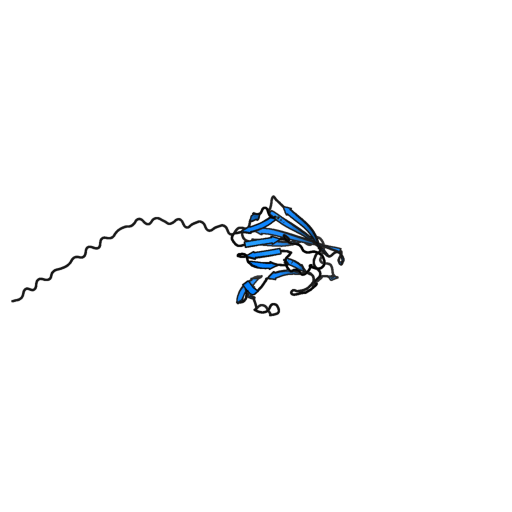A O 1
ATOM 888 N N . TRP A 1 120 ? 9.926 2.229 -14.897 1.00 97.81 120 TRP A N 1
ATOM 889 C CA . TRP A 1 120 ? 8.709 1.503 -14.571 1.00 97.81 120 TRP A CA 1
ATOM 890 C C . TRP A 1 120 ? 7.842 2.290 -13.599 1.00 97.81 120 TRP A C 1
ATOM 892 O O . TRP A 1 120 ? 8.317 2.754 -12.563 1.00 97.81 120 TRP A O 1
ATOM 902 N N . ARG A 1 121 ? 6.567 2.439 -13.961 1.00 98.31 121 ARG A N 1
ATOM 903 C CA . ARG A 1 121 ? 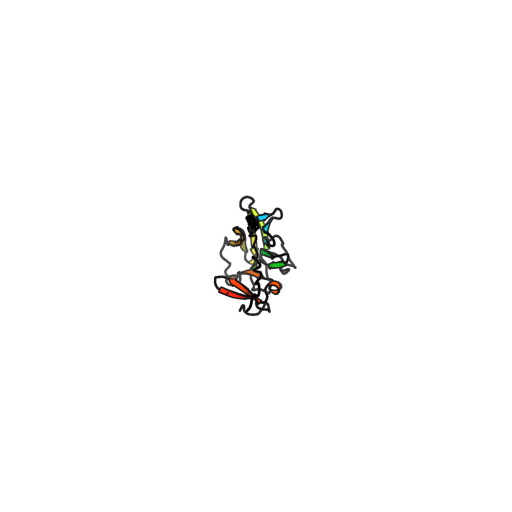5.533 3.128 -13.189 1.00 98.31 121 ARG A CA 1
ATOM 904 C C . ARG A 1 121 ? 4.426 2.160 -12.827 1.00 98.31 121 ARG A C 1
ATOM 906 O O . ARG A 1 121 ? 4.045 1.317 -13.638 1.00 98.31 121 ARG A O 1
ATOM 913 N N . TYR A 1 122 ? 3.886 2.336 -11.635 1.00 98.44 122 TYR A N 1
ATOM 914 C CA . TYR A 1 122 ? 2.759 1.570 -11.132 1.00 98.44 122 TYR A CA 1
ATOM 915 C C . TYR A 1 122 ? 1.902 2.447 -10.225 1.00 98.44 122 TYR A C 1
ATOM 917 O O . TYR A 1 122 ? 2.284 3.560 -9.850 1.00 98.44 122 TYR A O 1
ATOM 925 N N . ARG A 1 123 ? 0.713 1.950 -9.892 1.00 98.62 123 ARG A N 1
ATOM 926 C CA . ARG A 1 123 ? -0.196 2.634 -8.978 1.00 98.62 123 ARG A CA 1
ATOM 927 C C . ARG A 1 123 ? -0.615 1.713 -7.850 1.00 98.62 123 ARG A C 1
ATOM 929 O O . ARG A 1 123 ? -0.996 0.574 -8.098 1.00 98.62 123 ARG A O 1
ATOM 936 N N . VAL A 1 124 ? -0.612 2.227 -6.628 1.00 98.50 124 VAL A N 1
ATOM 937 C CA . VAL A 1 124 ? -1.287 1.598 -5.491 1.00 98.50 124 VAL A CA 1
ATOM 938 C C . VAL A 1 124 ? -2.613 2.315 -5.306 1.00 98.50 124 VAL A C 1
ATOM 940 O O . VAL A 1 124 ? -2.658 3.528 -5.104 1.00 98.50 124 VAL A O 1
ATOM 943 N N . ARG A 1 125 ? -3.715 1.578 -5.414 1.00 98.50 125 ARG A N 1
ATOM 944 C CA . ARG A 1 125 ? -5.063 2.110 -5.239 1.00 98.50 125 ARG A CA 1
ATOM 945 C C . ARG A 1 125 ? -5.749 1.427 -4.072 1.00 98.50 125 ARG A C 1
ATOM 947 O O . ARG A 1 125 ? -5.677 0.213 -3.939 1.00 98.50 125 ARG A O 1
ATOM 954 N N . SER A 1 126 ? -6.443 2.210 -3.259 1.00 98.44 126 SER A N 1
ATOM 955 C CA . SER A 1 126 ? -7.244 1.710 -2.149 1.00 98.44 126 SER A CA 1
ATOM 956 C C . SER A 1 126 ? -8.700 2.140 -2.273 1.00 98.44 126 SER A C 1
ATOM 958 O O . SER A 1 126 ? -8.990 3.248 -2.730 1.00 98.44 126 SER A O 1
ATOM 960 N N . GLU A 1 127 ? -9.601 1.270 -1.833 1.00 98.00 127 GLU A N 1
ATOM 961 C CA . GLU A 1 127 ? -11.035 1.528 -1.733 1.00 98.00 127 GLU A CA 1
ATOM 962 C C . GLU A 1 127 ? -11.577 0.982 -0.420 1.00 98.00 127 GLU A C 1
ATOM 964 O O . GLU A 1 127 ? -11.282 -0.154 -0.046 1.00 98.00 127 GLU A O 1
ATOM 969 N N . LYS A 1 128 ? -12.449 1.737 0.242 1.00 95.06 128 LYS A N 1
ATOM 970 C CA . LYS A 1 128 ? -13.224 1.210 1.367 1.00 95.06 128 LYS A CA 1
ATOM 971 C C . LYS A 1 128 ? -14.291 0.210 0.899 1.00 95.06 128 LYS A C 1
ATOM 973 O O . LYS A 1 128 ? -14.945 0.408 -0.125 1.00 95.06 128 LYS A O 1
ATOM 978 N N . ARG A 1 129 ? -14.509 -0.841 1.685 1.00 94.56 129 ARG A N 1
ATOM 979 C CA . ARG A 1 129 ? -15.552 -1.863 1.516 1.00 94.56 129 ARG A CA 1
ATOM 980 C C . ARG A 1 129 ? -16.143 -2.201 2.885 1.00 94.56 129 ARG A C 1
ATOM 982 O O . ARG A 1 129 ? -15.701 -3.142 3.538 1.00 94.56 129 ARG A O 1
ATOM 989 N N . GLY A 1 130 ? -17.106 -1.398 3.340 1.00 92.69 130 GLY A N 1
ATOM 990 C CA . GLY A 1 130 ? -17.597 -1.471 4.722 1.00 92.69 130 GLY A CA 1
ATOM 991 C C . GLY A 1 130 ? -16.448 -1.239 5.705 1.00 92.69 130 GLY A C 1
ATOM 992 O O . GLY A 1 130 ? -15.742 -0.238 5.592 1.00 92.69 130 GLY A O 1
ATOM 993 N N . GLY A 1 131 ? -16.213 -2.188 6.612 1.00 92.50 131 GLY A N 1
ATOM 994 C CA . GLY A 1 131 ? -15.082 -2.172 7.551 1.00 92.50 131 GLY A CA 1
ATOM 995 C C . GLY A 1 131 ? -13.728 -2.627 6.989 1.00 92.50 131 GLY A C 1
ATOM 996 O O . GLY A 1 131 ? -12.773 -2.739 7.750 1.00 92.50 131 GLY A O 1
ATOM 997 N N . ALA A 1 132 ? -13.619 -2.909 5.688 1.00 93.44 132 ALA A N 1
ATOM 998 C CA . ALA A 1 132 ? -12.375 -3.338 5.046 1.00 93.44 132 ALA A CA 1
ATOM 999 C C . ALA A 1 132 ? -11.829 -2.289 4.065 1.00 93.44 132 ALA A C 1
ATOM 1001 O O . ALA A 1 132 ? -12.571 -1.453 3.548 1.00 93.44 132 ALA A O 1
ATOM 1002 N N . VAL A 1 133 ? -10.534 -2.377 3.747 1.00 96.50 133 VAL A N 1
ATOM 1003 C CA . VAL A 1 133 ? -9.908 -1.641 2.639 1.00 96.50 133 VAL A CA 1
ATOM 1004 C C . VAL A 1 133 ? -9.405 -2.644 1.613 1.00 96.50 133 VAL A C 1
ATOM 1006 O O . VAL A 1 133 ? -8.563 -3.482 1.918 1.00 96.50 133 VAL A O 1
ATOM 1009 N N . ALA A 1 134 ? -9.907 -2.555 0.387 1.00 97.31 134 ALA A N 1
ATOM 1010 C CA . ALA A 1 134 ? -9.329 -3.265 -0.741 1.00 97.31 134 ALA A CA 1
ATOM 1011 C C . ALA A 1 134 ? -8.124 -2.474 -1.252 1.00 97.31 134 ALA A C 1
ATOM 1013 O O . ALA A 1 134 ? -8.272 -1.312 -1.625 1.00 97.31 134 ALA A O 1
ATOM 1014 N N . VAL A 1 135 ? -6.950 -3.104 -1.284 1.00 97.94 135 VAL A N 1
ATOM 1015 C CA . VAL A 1 135 ? -5.733 -2.548 -1.887 1.00 97.94 135 VAL A CA 1
ATOM 1016 C C . VAL A 1 135 ? -5.482 -3.260 -3.211 1.00 97.94 135 VAL A C 1
ATOM 1018 O O . VAL A 1 135 ? -5.604 -4.477 -3.315 1.00 97.94 135 VAL A O 1
ATOM 1021 N N . SER A 1 136 ? -5.175 -2.498 -4.252 1.00 98.31 136 SER A N 1
ATOM 1022 C CA . SER A 1 136 ? -4.889 -2.999 -5.591 1.00 98.31 136 SER A CA 1
ATOM 1023 C C . SER A 1 136 ? -3.610 -2.370 -6.110 1.00 98.31 136 SER A C 1
ATOM 1025 O O . SER A 1 136 ? -3.458 -1.148 -6.095 1.00 98.31 136 SER A O 1
ATOM 1027 N N . VAL A 1 137 ? -2.714 -3.209 -6.617 1.00 98.19 137 VAL A N 1
ATOM 1028 C CA . VAL A 1 137 ? -1.558 -2.773 -7.393 1.00 98.19 137 VAL A CA 1
ATOM 1029 C C . VAL A 1 137 ? -1.952 -2.798 -8.864 1.00 98.19 137 VAL A C 1
ATOM 1031 O O . VAL A 1 137 ? -2.321 -3.841 -9.399 1.00 98.19 137 VAL A O 1
ATOM 1034 N N . ILE A 1 138 ? -1.909 -1.639 -9.510 1.00 98.44 138 ILE A N 1
ATOM 1035 C CA . ILE A 1 138 ? -2.279 -1.469 -10.911 1.00 98.44 138 ILE A CA 1
ATOM 1036 C C . ILE A 1 138 ? -1.006 -1.252 -11.717 1.00 98.44 138 ILE A C 1
ATOM 1038 O O . ILE A 1 138 ? -0.256 -0.300 -11.486 1.00 98.44 138 ILE A O 1
ATOM 1042 N N . LEU A 1 139 ? -0.784 -2.150 -12.671 1.00 97.88 139 LEU A N 1
ATOM 1043 C CA . LEU A 1 139 ? 0.366 -2.141 -13.559 1.00 97.88 139 LEU A CA 1
ATOM 1044 C C . LEU A 1 139 ? -0.098 -1.750 -14.963 1.00 97.88 139 LEU A C 1
ATOM 1046 O O . LEU A 1 139 ? -0.718 -2.550 -15.658 1.00 97.88 139 LEU A O 1
ATOM 1050 N N . ASP A 1 140 ? 0.196 -0.518 -15.380 1.00 96.50 140 ASP A N 1
ATOM 1051 C CA . ASP A 1 140 ? -0.086 -0.054 -16.749 1.00 96.50 140 ASP A CA 1
ATOM 1052 C C . ASP A 1 140 ? 0.909 -0.653 -17.768 1.00 96.50 140 ASP A C 1
ATOM 1054 O O . ASP A 1 140 ? 0.647 -0.704 -18.969 1.00 96.50 140 ASP A O 1
ATOM 1058 N N . GLN A 1 141 ? 2.057 -1.126 -17.275 1.00 96.00 141 GLN A N 1
ATOM 1059 C CA . GLN A 1 141 ? 3.078 -1.858 -18.018 1.00 96.00 141 GLN A CA 1
ATOM 1060 C C . GLN A 1 141 ? 3.459 -3.125 -17.247 1.00 96.00 141 GLN A C 1
ATOM 1062 O O . GLN A 1 141 ? 3.444 -3.103 -16.012 1.00 96.00 141 GLN A O 1
ATOM 1067 N N . PRO A 1 142 ? 3.841 -4.214 -17.938 1.00 96.50 142 PRO A N 1
ATOM 1068 C CA . PRO A 1 142 ? 4.310 -5.420 -17.266 1.00 96.50 142 PRO A CA 1
ATOM 1069 C C . PRO A 1 142 ? 5.502 -5.114 -16.354 1.00 96.50 142 PRO A C 1
ATOM 1071 O O . PRO A 1 142 ? 6.268 -4.179 -16.600 1.00 96.50 142 PRO A O 1
ATOM 1074 N N . VAL A 1 143 ? 5.677 -5.933 -15.314 1.00 97.12 143 VAL A N 1
ATOM 1075 C CA . VAL A 1 143 ? 6.877 -5.879 -14.470 1.00 97.12 143 VAL A CA 1
ATOM 1076 C C . VAL A 1 143 ? 8.113 -6.055 -15.369 1.00 97.12 143 VAL A C 1
ATOM 1078 O O . VAL A 1 143 ? 8.163 -7.027 -16.130 1.00 97.12 143 VAL A O 1
ATOM 1081 N N . PRO A 1 144 ? 9.111 -5.151 -15.315 1.00 97.81 144 PRO A N 1
ATOM 1082 C CA . PRO A 1 144 ? 10.334 -5.281 -16.094 1.00 97.81 144 PRO A CA 1
ATOM 1083 C C . PRO A 1 144 ? 11.015 -6.623 -15.836 1.00 97.81 144 PRO A C 1
ATOM 1085 O O . PRO A 1 144 ? 11.084 -7.075 -14.695 1.00 97.81 144 PRO A O 1
ATOM 1088 N N . ALA A 1 145 ? 11.599 -7.229 -16.872 1.00 97.25 145 ALA A N 1
ATOM 1089 C CA . ALA A 1 145 ? 12.239 -8.543 -16.756 1.00 97.25 145 ALA A CA 1
ATOM 1090 C C . ALA A 1 145 ? 13.313 -8.601 -15.648 1.00 97.25 145 AL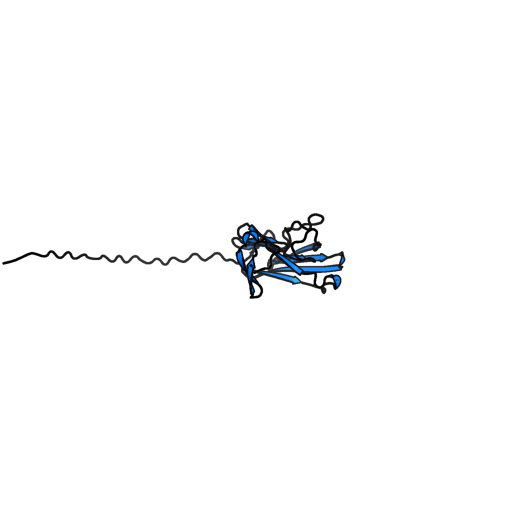A A C 1
ATOM 1092 O O . ALA A 1 145 ? 13.435 -9.609 -14.961 1.00 97.25 145 ALA A O 1
ATOM 1093 N N . ALA A 1 146 ? 14.042 -7.503 -15.415 1.00 96.00 146 ALA A N 1
ATOM 1094 C CA . ALA A 1 146 ? 15.050 -7.401 -14.353 1.00 96.00 146 ALA A CA 1
ATOM 1095 C C . ALA A 1 146 ? 14.474 -7.456 -12.920 1.00 96.00 146 ALA A C 1
ATOM 1097 O O . ALA A 1 146 ? 15.212 -7.743 -11.971 1.00 96.00 146 ALA A O 1
ATOM 1098 N N . LEU A 1 147 ? 13.176 -7.168 -12.775 1.00 95.50 147 LEU A N 1
ATOM 1099 C CA . LEU A 1 147 ? 12.432 -7.134 -11.514 1.00 95.50 147 LEU A CA 1
ATOM 1100 C C . LEU A 1 147 ? 11.514 -8.352 -11.328 1.00 95.50 147 LEU A C 1
ATOM 1102 O O . LEU A 1 147 ? 10.911 -8.504 -10.264 1.00 95.50 147 LEU A O 1
ATOM 1106 N N . ALA A 1 148 ? 11.400 -9.229 -12.329 1.00 94.75 148 ALA A N 1
ATOM 1107 C CA . ALA A 1 148 ? 10.601 -10.444 -12.226 1.00 94.75 148 ALA A CA 1
ATOM 1108 C C . ALA A 1 148 ? 11.116 -11.337 -11.082 1.00 94.75 148 ALA A C 1
ATOM 1110 O O . ALA A 1 148 ? 12.317 -11.578 -10.962 1.00 94.75 148 ALA A O 1
ATOM 1111 N N . GLY A 1 149 ? 10.205 -11.793 -10.218 1.00 92.19 149 GLY A N 1
ATOM 1112 C CA . GLY A 1 149 ? 10.539 -12.566 -9.015 1.00 92.19 149 GLY A CA 1
ATOM 1113 C C . GLY A 1 149 ? 11.161 -11.754 -7.871 1.00 92.19 149 GLY A C 1
ATOM 1114 O O . GLY A 1 149 ? 11.499 -12.336 -6.847 1.00 92.19 149 GLY A O 1
ATOM 1115 N N . LYS A 1 150 ? 11.313 -10.433 -8.033 1.00 92.81 150 LYS A N 1
ATOM 1116 C CA . LYS A 1 150 ? 11.849 -9.518 -7.011 1.00 92.81 150 LYS A CA 1
ATOM 1117 C C . LYS A 1 150 ? 10.825 -8.483 -6.566 1.00 92.81 150 LYS A C 1
ATOM 1119 O O . LYS A 1 150 ? 10.701 -8.221 -5.379 1.00 92.81 150 LYS A O 1
ATOM 1124 N N . ALA A 1 151 ? 10.105 -7.895 -7.523 1.00 94.50 151 ALA A N 1
ATOM 1125 C CA . ALA A 1 151 ? 9.043 -6.944 -7.237 1.00 94.50 151 ALA A CA 1
ATOM 1126 C C . ALA A 1 151 ? 7.864 -7.659 -6.562 1.00 94.50 151 ALA A C 1
ATOM 1128 O O . ALA A 1 151 ? 7.198 -8.484 -7.189 1.00 94.50 151 ALA A O 1
ATOM 1129 N N . GLY A 1 152 ? 7.607 -7.321 -5.302 1.00 93.94 152 GLY A N 1
ATOM 1130 C CA . GLY A 1 152 ? 6.504 -7.852 -4.504 1.00 93.94 152 GLY A CA 1
ATOM 1131 C C . GLY A 1 152 ? 5.823 -6.745 -3.713 1.00 93.94 152 GLY A C 1
ATOM 1132 O O . GLY A 1 152 ? 6.478 -5.792 -3.299 1.00 93.94 152 GLY A O 1
ATOM 1133 N N . PHE A 1 153 ? 4.504 -6.838 -3.534 1.00 93.94 153 PHE A N 1
ATOM 1134 C CA . PHE A 1 153 ? 3.806 -5.962 -2.597 1.00 93.94 153 PHE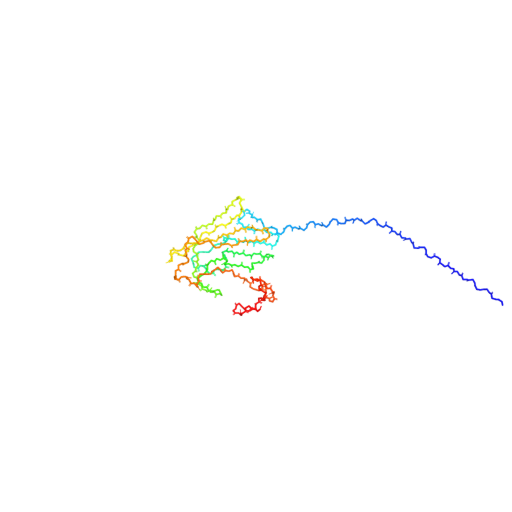 A CA 1
ATOM 1135 C C . PHE A 1 153 ? 4.062 -6.464 -1.178 1.00 93.94 153 PHE A C 1
ATOM 1137 O O . PHE A 1 153 ? 3.627 -7.563 -0.831 1.00 93.94 153 PHE A O 1
ATOM 1144 N N . ASN A 1 154 ? 4.742 -5.658 -0.370 1.00 90.56 154 ASN A N 1
ATOM 1145 C CA . ASN A 1 154 ? 5.107 -6.029 0.990 1.00 90.56 154 ASN A CA 1
ATOM 1146 C C . ASN A 1 154 ? 4.319 -5.160 1.963 1.00 90.56 154 ASN A C 1
ATOM 1148 O O . ASN A 1 154 ? 4.468 -3.944 1.951 1.00 90.56 154 ASN A O 1
ATOM 1152 N N . LEU A 1 155 ? 3.502 -5.780 2.812 1.00 90.56 155 LEU A N 1
ATOM 1153 C CA . LEU A 1 155 ? 2.889 -5.133 3.969 1.00 90.56 155 LEU A CA 1
ATOM 1154 C C . LEU A 1 155 ? 3.533 -5.722 5.221 1.00 90.56 155 LEU A C 1
ATOM 1156 O O . LEU A 1 155 ? 3.399 -6.914 5.491 1.00 90.56 155 LEU A O 1
ATOM 1160 N N . GLU A 1 156 ? 4.262 -4.895 5.958 1.00 87.00 156 GLU A N 1
ATOM 1161 C CA . GLU A 1 156 ? 5.040 -5.329 7.112 1.00 87.00 156 GLU A CA 1
ATOM 1162 C C . GLU A 1 156 ? 4.202 -5.180 8.373 1.00 87.00 156 GLU A C 1
ATOM 1164 O O . GLU A 1 156 ? 3.835 -4.068 8.737 1.00 87.00 156 GLU A O 1
ATOM 1169 N N . PHE A 1 157 ? 3.910 -6.284 9.055 1.00 83.94 157 PHE A N 1
ATOM 1170 C CA . PHE A 1 157 ? 3.284 -6.236 10.373 1.00 83.94 157 PHE A CA 1
ATOM 1171 C C . PHE A 1 157 ? 4.353 -6.041 11.443 1.00 83.94 157 PHE A C 1
ATOM 1173 O O . PHE A 1 157 ? 5.396 -6.686 11.392 1.00 83.94 157 PHE A O 1
ATOM 1180 N N . LEU A 1 158 ? 4.086 -5.169 12.416 1.00 75.19 158 LEU A N 1
ATOM 1181 C CA . LEU A 1 158 ? 4.921 -4.973 13.597 1.00 75.19 158 LEU A CA 1
ATOM 1182 C C . LEU A 1 158 ? 4.532 -6.033 14.637 1.00 75.19 158 LEU A C 1
ATOM 1184 O O . LEU A 1 158 ? 3.554 -5.851 15.365 1.00 75.19 158 LEU A O 1
ATOM 1188 N N . PRO A 1 159 ? 5.246 -7.171 14.711 1.00 64.75 159 PRO A N 1
ATOM 1189 C CA . PRO A 1 159 ? 4.666 -8.387 15.268 1.00 64.75 159 PRO A CA 1
ATOM 1190 C C . PRO A 1 159 ? 4.556 -8.373 16.793 1.00 64.75 159 PRO A C 1
ATOM 1192 O O . PRO A 1 159 ? 3.857 -9.212 17.341 1.00 64.75 159 PRO A O 1
ATOM 1195 N N . ALA A 1 160 ? 5.187 -7.425 17.498 1.00 65.94 160 ALA A N 1
ATOM 1196 C CA . ALA A 1 160 ? 5.159 -7.386 18.961 1.00 65.94 160 ALA A CA 1
ATOM 1197 C C . ALA A 1 160 ? 3.738 -7.331 19.545 1.00 65.94 160 ALA A C 1
ATOM 1199 O O . ALA A 1 160 ? 3.481 -7.949 20.575 1.00 65.94 160 ALA A O 1
ATOM 1200 N N . ALA A 1 161 ? 2.805 -6.656 18.865 1.00 69.88 161 ALA A N 1
ATOM 1201 C CA . ALA A 1 161 ? 1.397 -6.622 19.262 1.00 69.88 161 ALA A CA 1
ATOM 1202 C C . ALA A 1 161 ? 0.650 -7.943 18.987 1.00 69.88 161 ALA A C 1
ATOM 1204 O O . ALA A 1 161 ? -0.431 -8.161 19.528 1.00 69.88 161 ALA A O 1
ATOM 1205 N N . TYR A 1 162 ? 1.211 -8.815 18.145 1.00 74.56 162 TYR A N 1
ATOM 1206 C CA . TYR A 1 162 ? 0.568 -10.028 17.642 1.00 74.56 162 TYR A CA 1
ATOM 1207 C C . TYR A 1 162 ? 1.349 -11.318 17.892 1.00 74.56 162 TYR A C 1
ATOM 1209 O O . TYR A 1 162 ? 0.933 -12.373 17.417 1.00 74.56 162 TYR A O 1
ATOM 1217 N N . PHE A 1 163 ? 2.436 -11.287 18.661 1.00 76.44 163 PHE A N 1
ATOM 1218 C CA . PHE A 1 163 ? 3.132 -12.508 19.054 1.00 76.44 163 PHE A CA 1
ATOM 1219 C C . PHE A 1 163 ? 2.166 -13.487 19.720 1.00 76.44 163 PHE A C 1
ATOM 1221 O O . PHE A 1 163 ? 1.364 -13.104 20.569 1.00 76.44 163 PHE A O 1
ATOM 1228 N N . HIS A 1 164 ? 2.237 -14.756 19.309 1.00 76.44 164 HIS A N 1
ATOM 1229 C CA . HIS A 1 164 ? 1.338 -15.832 19.746 1.00 76.44 164 HIS A CA 1
ATOM 1230 C C . HIS A 1 164 ? -0.138 -15.679 19.342 1.00 76.44 164 HIS A C 1
ATOM 1232 O O . HIS A 1 164 ? -0.955 -16.522 19.716 1.00 76.44 164 HIS A O 1
ATOM 1238 N N . HIS A 1 165 ? -0.497 -14.662 18.556 1.00 84.06 165 HIS A N 1
ATOM 1239 C CA . HIS A 1 165 ? -1.818 -14.576 17.946 1.00 84.06 165 HIS A CA 1
ATOM 1240 C C . HIS A 1 165 ? -1.867 -15.365 16.637 1.00 84.06 165 HIS A C 1
ATOM 1242 O O . HIS A 1 165 ? -0.891 -15.446 15.887 1.00 84.06 165 HIS A O 1
ATOM 1248 N N . SER A 1 166 ? -3.037 -15.936 16.358 1.00 87.75 166 SER A N 1
ATOM 1249 C CA . SER A 1 166 ? -3.312 -16.606 15.092 1.00 87.75 166 SER A CA 1
ATOM 1250 C C . SER A 1 166 ? -3.671 -15.599 14.000 1.00 87.75 166 SER A C 1
ATOM 1252 O O . SER A 1 166 ? -4.346 -14.603 14.261 1.00 87.75 166 SER A O 1
ATOM 1254 N N . TYR A 1 167 ? -3.278 -15.893 12.767 1.00 85.38 167 TYR A N 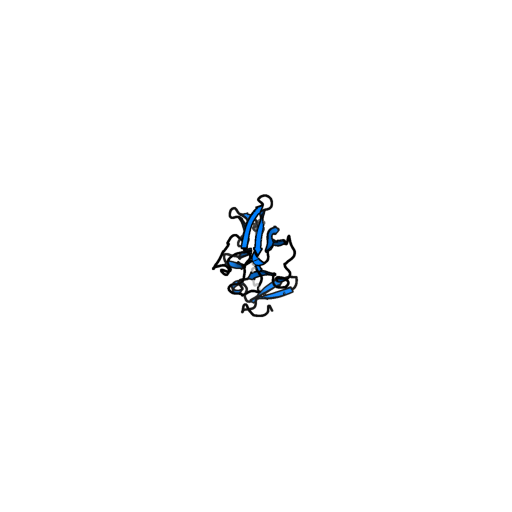1
ATOM 1255 C CA . TYR A 1 167 ? -3.714 -15.188 11.569 1.00 85.38 167 TYR A CA 1
ATOM 1256 C C . TYR A 1 167 ? -4.384 -16.160 10.596 1.00 85.38 167 TYR A C 1
ATOM 1258 O O . TYR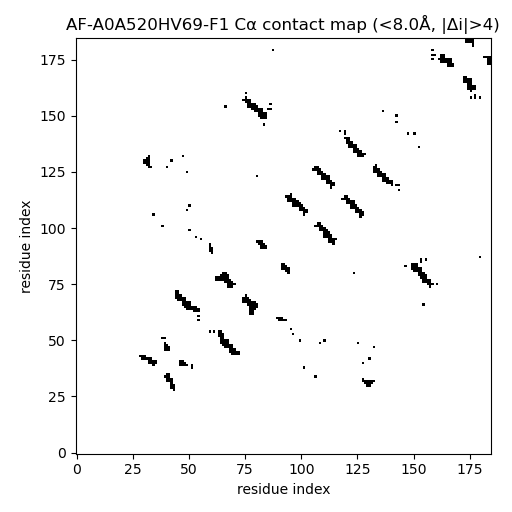 A 1 167 ? -4.226 -17.376 10.693 1.00 85.38 167 TYR A O 1
ATOM 1266 N N . MET A 1 168 ? -5.141 -15.609 9.650 1.00 88.44 168 MET A N 1
ATOM 1267 C CA . MET A 1 168 ? -5.698 -16.338 8.516 1.00 88.44 168 MET A CA 1
ATOM 1268 C C . MET A 1 168 ? -5.391 -15.543 7.249 1.00 88.44 168 MET A C 1
ATOM 1270 O O . MET A 1 168 ? -5.791 -14.384 7.144 1.00 88.44 168 MET A O 1
ATOM 1274 N N . ALA A 1 169 ? -4.707 -16.161 6.293 1.00 86.19 169 ALA A N 1
ATOM 1275 C CA . ALA A 1 169 ? -4.413 -15.582 4.987 1.00 86.19 169 ALA A CA 1
ATOM 1276 C C . ALA A 1 169 ? -4.657 -16.640 3.910 1.00 86.19 169 ALA A C 1
ATOM 1278 O O . ALA A 1 169 ? -4.268 -17.791 4.079 1.00 86.19 169 ALA A O 1
ATOM 1279 N N . ASP A 1 170 ? -5.353 -16.273 2.834 1.00 86.81 170 ASP A N 1
ATOM 1280 C CA . ASP A 1 170 ? -5.641 -17.165 1.699 1.00 86.81 170 ASP A CA 1
ATOM 1281 C C . ASP A 1 170 ? -6.281 -18.514 2.089 1.00 86.81 170 ASP A C 1
ATOM 1283 O O . ASP A 1 170 ? -6.047 -19.551 1.474 1.00 86.81 170 ASP A O 1
ATOM 1287 N N . GLY A 1 171 ? -7.111 -18.501 3.139 1.00 89.69 171 GLY A N 1
ATOM 1288 C CA . GLY A 1 171 ? -7.769 -19.697 3.679 1.00 89.69 171 GLY A CA 1
ATOM 1289 C C . GLY A 1 171 ? -6.864 -20.602 4.523 1.00 89.69 171 GLY A C 1
ATOM 1290 O O . GLY A 1 171 ? -7.316 -21.653 4.973 1.00 89.69 171 GLY A O 1
ATOM 1291 N N . VAL A 1 172 ? -5.616 -20.198 4.766 1.00 89.88 172 VAL A N 1
ATOM 1292 C CA . VAL A 1 172 ? -4.652 -20.898 5.617 1.00 89.88 172 VAL A CA 1
ATOM 1293 C C . VAL A 1 172 ? -4.536 -20.168 6.950 1.00 89.88 172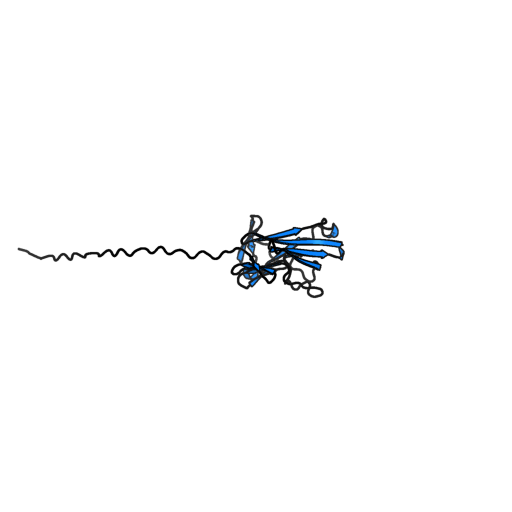 VAL A C 1
ATOM 1295 O O . VAL A 1 172 ? -4.267 -18.967 6.999 1.00 89.88 172 VAL A O 1
ATOM 1298 N N . SER A 1 173 ? -4.756 -20.900 8.041 1.00 91.19 173 SER A N 1
ATOM 1299 C CA . SER A 1 173 ? -4.490 -20.405 9.393 1.00 91.19 173 SER A CA 1
ATOM 1300 C C . SER A 1 173 ? -3.027 -20.614 9.756 1.00 91.19 173 SER A C 1
ATOM 1302 O O . SER A 1 173 ? -2.451 -21.631 9.382 1.00 91.19 173 SER A O 1
ATOM 1304 N N . GLY A 1 174 ? -2.472 -19.701 10.542 1.00 88.44 174 GLY A N 1
ATOM 1305 C CA . GLY A 1 174 ? -1.169 -19.851 11.181 1.00 88.44 174 GLY A CA 1
ATOM 1306 C C . GLY A 1 174 ? -1.076 -18.997 12.441 1.00 88.44 174 GLY A C 1
ATOM 1307 O O . GLY A 1 174 ? -2.072 -18.422 12.883 1.00 88.44 174 GLY A O 1
ATOM 1308 N N . ALA A 1 175 ? 0.109 -18.893 13.021 1.00 87.38 175 ALA A N 1
ATOM 1309 C CA . ALA A 1 175 ? 0.437 -18.035 14.147 1.00 87.38 175 ALA A CA 1
ATOM 1310 C C . ALA A 1 175 ? 1.667 -17.177 13.841 1.00 87.38 175 ALA A C 1
ATOM 1312 O O . ALA A 1 175 ? 2.596 -17.605 13.151 1.00 87.38 175 ALA A O 1
ATOM 1313 N N . PHE A 1 176 ? 1.678 -15.952 14.368 1.00 83.44 176 PHE A N 1
ATOM 1314 C CA . PHE A 1 176 ? 2.853 -15.092 14.268 1.00 83.44 176 PHE A CA 1
ATOM 1315 C C . PHE A 1 176 ? 3.981 -15.640 15.154 1.00 83.44 176 PHE A C 1
ATOM 1317 O O . PHE A 1 176 ? 3.760 -15.852 16.356 1.00 83.44 176 PHE A O 1
ATOM 1324 N N . PRO A 1 177 ? 5.186 -15.855 14.595 1.00 78.88 177 PRO A N 1
ATOM 1325 C CA . PRO A 1 177 ? 6.323 -16.311 15.370 1.00 78.88 177 PRO A CA 1
ATOM 1326 C C . PRO A 1 177 ? 6.881 -15.182 16.242 1.00 78.88 177 PRO A C 1
ATOM 1328 O O . PRO A 1 177 ? 6.577 -14.007 16.040 1.00 78.88 177 PRO A O 1
ATOM 1331 N N . VAL A 1 178 ? 7.716 -15.542 17.218 1.00 77.44 178 VAL A N 1
ATOM 1332 C CA . VAL A 1 178 ? 8.312 -14.581 18.161 1.00 77.44 178 VAL A CA 1
ATOM 1333 C C . VAL A 1 178 ? 9.448 -13.788 17.513 1.00 77.44 178 VAL A C 1
ATOM 1335 O O . VAL A 1 178 ? 9.627 -12.609 17.820 1.00 77.44 178 VAL A O 1
ATOM 1338 N N . TYR A 1 179 ? 10.220 -14.402 16.612 1.00 76.00 179 TYR A N 1
ATOM 1339 C CA . TYR A 1 179 ? 11.310 -13.715 15.929 1.00 76.00 179 TYR A CA 1
ATOM 1340 C C . TYR A 1 179 ? 10.929 -13.370 14.481 1.00 76.00 179 TYR A C 1
ATOM 1342 O O . TYR A 1 179 ? 10.379 -14.214 13.778 1.00 76.00 179 TYR A O 1
ATOM 1350 N N . PRO A 1 180 ? 11.265 -12.162 13.983 1.00 67.00 180 PRO A N 1
ATOM 1351 C CA . PRO A 1 180 ? 10.917 -11.734 12.622 1.00 67.00 180 PRO A CA 1
ATOM 1352 C C . PRO A 1 180 ? 11.450 -12.622 11.486 1.00 67.00 180 PRO A C 1
ATOM 1354 O O . PRO A 1 180 ? 10.957 -12.524 10.368 1.00 67.00 180 PRO A O 1
ATOM 1357 N N . ALA A 1 181 ? 12.483 -13.429 11.746 1.00 71.94 181 ALA A N 1
ATOM 1358 C CA . ALA A 1 181 ? 13.116 -14.307 10.760 1.00 71.94 181 ALA A CA 1
ATOM 1359 C C . ALA A 1 181 ? 12.641 -15.769 10.839 1.00 71.94 181 ALA A C 1
ATOM 1361 O O . ALA A 1 181 ? 13.079 -16.596 10.039 1.00 71.94 181 ALA A O 1
ATOM 1362 N N . ASP A 1 182 ? 11.787 -16.099 11.806 1.00 75.81 182 ASP A N 1
ATOM 1363 C CA . ASP A 1 182 ? 11.255 -17.448 11.953 1.00 75.81 182 ASP A CA 1
ATOM 1364 C C . ASP A 1 182 ? 10.224 -17.755 10.862 1.00 75.81 182 ASP A C 1
ATOM 1366 O O . ASP A 1 182 ? 9.576 -16.867 10.301 1.00 75.81 182 ASP A O 1
ATOM 1370 N N . ALA A 1 183 ? 10.033 -19.045 10.593 1.00 75.81 183 ALA A N 1
ATOM 1371 C CA . ALA A 1 183 ? 8.921 -19.486 9.768 1.00 75.81 183 ALA A CA 1
ATOM 1372 C C . ALA A 1 183 ? 7.591 -19.174 10.470 1.00 75.81 183 ALA A C 1
ATOM 1374 O O . ALA A 1 183 ? 7.444 -19.404 11.673 1.00 75.81 183 ALA A O 1
ATOM 1375 N N . MET A 1 184 ? 6.612 -18.696 9.702 1.00 74.12 184 MET A N 1
ATOM 1376 C CA . MET A 1 184 ? 5.228 -18.651 10.168 1.00 74.12 184 MET A CA 1
ATOM 1377 C C . MET A 1 184 ? 4.765 -20.086 10.462 1.00 74.12 184 MET A C 1
ATOM 1379 O O . MET A 1 184 ? 5.080 -20.996 9.688 1.00 74.12 184 MET A O 1
ATOM 1383 N N . ILE A 1 185 ? 4.077 -20.281 11.589 1.00 66.12 185 ILE A N 1
ATOM 1384 C CA . ILE A 1 185 ? 3.759 -21.604 12.159 1.00 66.12 185 ILE A CA 1
ATOM 1385 C C . ILE A 1 185 ? 2.290 -21.946 11.947 1.00 66.12 185 ILE A C 1
ATOM 1387 O O . ILE A 1 185 ? 1.466 -21.020 12.101 1.00 66.12 185 ILE A O 1
#

pLDDT: mean 83.64, std 16.35, range [35.84, 98.69]

Mean predicted aligned error: 10.48 Å

Solvent-accessible surface area (backbone atoms only — not comparable to full-atom values): 11506 Å² total; per-residue (Å²): 139,87,85,82,88,80,84,83,84,83,82,80,82,82,83,80,84,72,83,82,77,80,75,76,74,78,79,75,78,71,62,42,48,42,69,45,96,91,68,33,36,36,32,84,59,36,36,42,35,62,53,78,41,80,67,67,77,97,45,58,66,69,66,65,27,34,34,28,34,32,50,74,88,40,76,43,31,21,41,32,38,64,28,60,64,73,82,91,68,80,82,57,73,62,58,44,82,75,48,76,46,74,41,86,90,79,57,28,40,40,31,37,32,28,40,75,96,71,74,41,58,39,30,48,34,38,37,74,55,56,67,42,72,50,76,45,81,46,66,90,50,80,79,51,79,93,40,62,97,35,62,40,77,42,68,47,65,50,51,84,88,38,49,79,35,74,49,74,57,97,90,43,74,37,30,42,46,88,50,96,85,54,72,76,78

Sequence (185 aa):
MAAKSAFCLIATLLASTAPAIAQTSPRAPSTDLTLNAAGYYEAPAANVLVFSNWYDGLFADSKISGVEIIQQGERIATNGDIRLSSTPGQWDAIGRLVDRKIDAATGAITVTLEYPDYKWRYRVRSEKRGGAVAVSVILDQPVPAALAGKAGFNLEFLPAAYFHHSYMADGVSGAFPVYPADAMI

Foldseek 3Di:
DDDDDDDDDDDDDDDDDDDPDPPPDPDDAFLFWDQDPLLWTDGVQKTWDAQSDDDDDPCNPVQAGGTWMGGNNRTFKGDQDKFQADPPDDPGDDWAWDDWDADPVQSKIKTWTDDVVQPAIWIWIWGTDRNDIDIDIGGPDDDRPVSVVRTDRDMDTPCPVFAQHWDADPNDIFGDHPDPPDDTD

Secondary structure (DSSP, 8-state):
----PPP-----------------PPPPPP---EE-TTSSEEETTEEEEESSS---GGGTTSS--SEEEEETTEEEEEEEEEESSPSS-SS--BPEEEEEEE-TTT--EEEEEEEGGGTEEEEEEEEEETTEEEEEEE-SSPPPGGGTTT-EEEEEE-GGGTTT-EEEETTEEEE--SSTTSPP-

Nearest PDB structures (foldseek):
  6qk7-assembly1_A  TM=5.293E-01  e=2.112E+00  Saccharomyces cerevisiae S288C
  6j4f-assembly1_F  TM=5.315E-01  e=2.627E+00  Arabidopsis thaliana
  7xre-assembly1_E  TM=6.008E-01  e=5.057E+00  human intestinal bacterium PUE
  3gc3-assembly1_B  TM=2.734E-01  e=7.409E+00  Bos taurus